Protein AF-0000000068982277 (afdb_homodimer)

Organism: NCBI:txid743974

Nearest PDB structures (foldseek):
  6g2h-assembly1_F  TM=3.036E-01  e=1.780E+00  Homo sapiens
  8rxc-assembly1_F  TM=3.122E-01  e=2.153E+00  Streptococcus pneumoniae
  7z43-assembly1_BBB  TM=2.841E-01  e=6.328E+00  Influenza B virus
  8fl0-assembly1_ND  TM=2.900E-01  e=8.690E+00  Homo sapiens
  6g2h-assembly1_F  TM=3.041E-01  e=1.512E+00  Homo sapiens

Foldseek 3Di:
DAEEEEEDEDDQPDQALVSRLVRLVVVVVPFDAFDDDDPRGYKYKYFYDQDPVRWTKIWIPDDDVDDDRAIFIFTPPFAQDPDDDGGRTDDLVLLLVQLVFLCVVPVPLLVVLLVLLVCLLRRHDDDVVVQQPRPRPGHRDRSSGSSVRLSVVLSNQCNRVVVHCRSVVSVVVCVVSVSD/DAEEEEEDEDDQPDQALVSRLVRLVVVVVPDDAFDDDDPRGYKYKYFYDQDPVRWTKIWIPDDDVDDDRAIFIFTPPFAQDPDDDGGRTDDLVLLLVQLVFLCVVPVPLLVVLLVLLVCLLRRHDDDVVVQQPRPRPGHRDRSSRSSVSLSVVQSNQCNRVVVHCRSVVSVVVCVVSVSD

pLDDT: mean 95.13, std 5.9, range [61.62, 98.81]

Sequence (360 aa):
MPLYNEEMRLPSNLNTRQAIRKFVVLKFLQENPGQGKGELASKYHYIVEYCISGCIIKIKRPAVLNKGMDFTVHLEGIEFRSKGPFKDRPKHEEIINDLLIKKQHRPIEYEALKSYILDIYNCQNIDLNLLRKLDIPFGILTCEEVCLALKWLFIEQDITYWNWSGRNMLYQRLENNNLIMPLYNEEMRLPSNLNTRQAIRKFVVLKFLQENPGQGKGELASKYHYIVEYCISGCIIKIKRPAVLNKGMDFTVHLEGIEFRSKGPFKDRPKHEEIINDLLIKKQHRPIEYEALKSYILDIYNCQNIDLNLLRKLDIPFGILTCEEVCLALKWLFIEQDITYWNWSGRNMLYQRLENNNLI

Radius of gyration: 23.74 Å; Cα contacts (8 Å, |Δi|>4): 633; chains: 2; bounding box: 41×73×49 Å

Solvent-accessible surface area (backbone atoms only — not comparable to full-atom values): 19504 Å² total; per-residue (Å²): 86,62,68,45,80,46,77,47,75,78,63,82,84,54,52,41,70,66,55,46,47,48,54,54,49,56,57,58,66,69,57,67,66,22,73,20,66,79,60,37,18,29,33,39,38,28,42,55,45,79,43,92,89,66,42,40,31,32,39,34,30,63,27,91,91,40,52,44,77,34,54,41,57,30,37,55,93,43,69,68,49,94,68,77,74,90,33,37,51,69,51,72,65,56,54,50,51,31,50,50,46,27,34,71,76,34,54,71,63,31,53,57,52,32,51,52,50,52,33,42,73,61,31,41,85,73,63,62,74,64,50,64,64,60,87,50,96,39,59,90,49,51,64,55,54,51,47,55,50,48,45,52,52,36,50,43,27,39,45,26,26,25,36,21,36,21,42,49,57,62,49,49,55,38,42,76,68,66,59,95,84,63,69,44,79,46,78,48,77,80,65,82,83,54,51,41,71,67,55,46,47,48,54,54,51,57,56,58,67,68,57,67,65,23,72,21,66,78,60,37,17,30,33,39,37,28,43,55,46,79,43,92,89,67,42,37,32,32,37,34,30,65,27,92,90,38,52,44,77,34,53,41,58,32,37,54,92,44,69,69,55,94,65,80,74,91,34,36,50,70,51,72,63,58,55,50,50,32,50,49,46,26,34,71,75,34,53,73,64,31,54,58,51,32,52,53,50,51,33,41,75,61,30,42,85,73,63,61,74,63,48,62,64,59,88,51,96,37,58,91,49,50,66,55,52,50,47,56,50,50,44,51,52,36,50,42,26,41,45,26,28,26,36,21,37,22,41,49,57,62,50,49,55,37,41,76,67,68,59,97

Secondary structure (DSSP, 8-state):
--EEEEE----TT--SHHHHHHHHHHHHTTSPP--SSGGGS-EEEEEEEE-TTS-EEEEEES-SS--SS--EEEETT----SSSS---PPPHHHHHHHHHHHHHH-HHHHHHHHHHHHHHHTT----HHHHTT-----SSS-HHHHHHHHHHHHHHHHHHTTTTTTTHHHHHHHHHTT--/--EEEEE----TT--SHHHHHHHHHHHHTTSPP--SSGGGS-EEEEEEEE-TTS-EEEEEES-SS--SS--EEEETT----SSSS---PPPHHHHHHHHHHHHHH-HHHHHHHHHHHHHHHTT----HHHHTT-----SSS-HHHHHHHHHHHHHHHHHHTTTTTTTHHHHHHHHHTT--

Structure (mmCIF, N/CA/C/O backbone):
data_AF-0000000068982277-model_v1
#
loop_
_entity.id
_entity.type
_entity.pdbx_description
1 polymer 'DNA adenine methylase'
#
loop_
_atom_site.group_PDB
_atom_site.id
_atom_site.type_symbol
_atom_site.label_atom_id
_atom_site.label_alt_id
_atom_site.label_comp_id
_atom_site.label_asym_id
_atom_site.label_entity_id
_atom_site.label_seq_id
_atom_site.pdbx_PDB_ins_code
_atom_site.Cartn_x
_atom_site.Cartn_y
_atom_site.Cartn_z
_atom_site.occupancy
_atom_site.B_iso_or_equiv
_atom_site.auth_seq_id
_atom_site.auth_comp_id
_atom_site.auth_asym_id
_atom_site.auth_atom_id
_atom_site.pdbx_PDB_model_num
ATOM 1 N N . MET A 1 1 ? -21.641 -5.02 4.355 1 66.62 1 MET A N 1
ATOM 2 C CA . MET A 1 1 ? -20.297 -4.719 3.844 1 66.62 1 MET A CA 1
ATOM 3 C C . MET A 1 1 ? -20.312 -4.664 2.318 1 66.62 1 MET A C 1
ATOM 5 O O . MET A 1 1 ? -20.672 -5.641 1.659 1 66.62 1 MET A O 1
ATOM 9 N N . PRO A 1 2 ? -20.078 -3.404 1.774 1 80.06 2 PRO A N 1
ATOM 10 C CA . PRO A 1 2 ? -20.094 -3.479 0.312 1 80.06 2 PRO A CA 1
ATOM 11 C C . PRO A 1 2 ? -19 -4.398 -0.24 1 80.06 2 PRO A C 1
ATOM 13 O O . PRO A 1 2 ? -17.844 -4.277 0.139 1 80.06 2 PRO A O 1
ATOM 16 N N . LEU A 1 3 ? -19.406 -5.488 -0.749 1 90.31 3 LEU A N 1
ATOM 17 C CA . LEU A 1 3 ? -18.531 -6.402 -1.474 1 90.31 3 LEU A CA 1
ATOM 18 C C . LEU A 1 3 ? -18.688 -6.23 -2.98 1 90.31 3 LEU A C 1
ATOM 20 O O . LEU A 1 3 ? -19.797 -6.328 -3.504 1 90.31 3 LEU A O 1
ATOM 24 N N . TYR A 1 4 ? -17.594 -5.945 -3.57 1 94.69 4 TYR A N 1
ATOM 25 C CA . TYR A 1 4 ? -17.578 -5.789 -5.02 1 94.69 4 TYR A CA 1
ATOM 26 C C . TYR A 1 4 ? -16.859 -6.957 -5.688 1 94.69 4 TYR A C 1
ATOM 28 O O . TYR A 1 4 ? -15.719 -7.262 -5.355 1 94.69 4 TYR A O 1
ATOM 36 N N . ASN A 1 5 ? -17.562 -7.633 -6.555 1 96.12 5 ASN A N 1
ATOM 37 C CA . ASN A 1 5 ? -16.984 -8.703 -7.363 1 96.12 5 ASN A CA 1
ATOM 38 C C . ASN A 1 5 ? -16.688 -8.227 -8.781 1 96.12 5 ASN A C 1
ATOM 40 O O . ASN A 1 5 ? -17.578 -7.781 -9.5 1 96.12 5 ASN A O 1
ATOM 44 N N . GLU A 1 6 ? -15.438 -8.289 -9.133 1 97.38 6 GLU A N 1
ATOM 45 C CA . GLU A 1 6 ? -15.016 -7.84 -10.453 1 97.38 6 GLU A CA 1
ATOM 46 C C . GLU A 1 6 ? -14.039 -8.836 -11.078 1 97.38 6 GLU A C 1
ATOM 48 O O . GLU A 1 6 ? -13.664 -9.828 -10.453 1 97.38 6 GLU A O 1
ATOM 53 N N . GLU A 1 7 ? -13.852 -8.617 -12.352 1 97.62 7 GLU A N 1
ATOM 54 C CA . GLU A 1 7 ? -12.797 -9.344 -13.039 1 97.62 7 GLU A CA 1
ATOM 55 C C . GLU A 1 7 ? -11.625 -8.43 -13.375 1 97.62 7 GLU A C 1
ATOM 57 O O . GLU A 1 7 ? -11.82 -7.258 -13.711 1 97.62 7 GLU A O 1
ATOM 62 N N . MET A 1 8 ? -10.453 -8.945 -13.211 1 97.75 8 MET A N 1
ATOM 63 C CA . MET A 1 8 ? -9.227 -8.25 -13.586 1 97.75 8 MET A CA 1
ATOM 64 C C . MET A 1 8 ? -8.312 -9.156 -14.406 1 97.75 8 MET A C 1
ATOM 66 O O . MET A 1 8 ? -7.727 -10.102 -13.875 1 97.75 8 MET A O 1
ATOM 70 N N . ARG A 1 9 ? -8.219 -8.867 -15.656 1 94.5 9 ARG A N 1
ATOM 71 C CA . ARG A 1 9 ? -7.363 -9.641 -16.547 1 94.5 9 ARG A CA 1
ATOM 72 C C . ARG A 1 9 ? -6.094 -8.875 -16.891 1 94.5 9 ARG A C 1
ATOM 74 O O . ARG A 1 9 ? -6.16 -7.785 -17.469 1 94.5 9 ARG A O 1
ATOM 81 N N . LEU A 1 10 ? -5 -9.438 -16.531 1 96.38 10 LEU A N 1
ATOM 82 C CA . LEU A 1 10 ? -3.734 -8.812 -16.891 1 96.38 10 LEU A CA 1
ATOM 83 C C . LEU A 1 10 ? -3.518 -8.859 -18.406 1 96.38 10 LEU A C 1
ATOM 85 O O . LEU A 1 10 ? -3.592 -9.93 -19.016 1 96.38 10 LEU A O 1
ATOM 89 N N . PRO A 1 11 ? -3.25 -7.723 -19.016 1 95.88 11 PRO A N 1
ATOM 90 C CA . PRO A 1 11 ? -2.934 -7.746 -20.438 1 95.88 11 PRO A CA 1
ATOM 91 C C . PRO A 1 11 ? -1.682 -8.562 -20.75 1 95.88 11 PRO A C 1
ATOM 93 O O . PRO A 1 11 ? -0.71 -8.523 -20 1 95.88 11 PRO A O 1
ATOM 96 N N . SER A 1 12 ? -1.658 -9.219 -21.875 1 91.88 12 SER A N 1
ATOM 97 C CA . SER A 1 12 ? -0.596 -10.156 -22.219 1 91.88 12 SER A CA 1
ATOM 98 C C . SER A 1 12 ? 0.68 -9.422 -22.625 1 91.88 12 SER A C 1
ATOM 100 O O . SER A 1 12 ? 1.764 -10.008 -22.625 1 91.88 12 SER A O 1
ATOM 102 N N . ASN A 1 13 ? 0.521 -8.141 -22.875 1 94.12 13 ASN A N 1
ATOM 103 C CA . ASN A 1 13 ? 1.68 -7.402 -23.359 1 94.12 13 ASN A CA 1
ATOM 104 C C . ASN A 1 13 ? 2.488 -6.809 -22.219 1 94.12 13 ASN A C 1
ATOM 106 O O . ASN A 1 13 ? 3.52 -6.172 -22.438 1 94.12 13 ASN A O 1
ATOM 110 N N . LEU A 1 14 ? 2.066 -6.977 -20.984 1 96.25 14 LEU A N 1
ATOM 111 C CA . LEU A 1 14 ? 2.832 -6.5 -19.844 1 96.25 14 LEU A CA 1
ATOM 112 C C . LEU A 1 14 ? 3.908 -7.508 -19.453 1 96.25 14 LEU A C 1
ATOM 114 O O . LEU A 1 14 ? 3.6 -8.633 -19.062 1 96.25 14 LEU A O 1
ATOM 118 N N . ASN A 1 15 ? 5.184 -7.043 -19.484 1 95.88 15 ASN A N 1
ATOM 119 C CA . ASN A 1 15 ? 6.258 -8.008 -19.297 1 95.88 15 ASN A CA 1
ATOM 120 C C . ASN A 1 15 ? 7.324 -7.488 -18.328 1 95.88 15 ASN A C 1
ATOM 122 O O . ASN A 1 15 ? 8.461 -7.957 -18.344 1 95.88 15 ASN A O 1
ATOM 126 N N . THR A 1 16 ? 7.008 -6.449 -17.625 1 97.81 16 THR A N 1
ATOM 127 C CA . THR A 1 16 ? 7.91 -5.957 -16.594 1 97.81 16 THR A CA 1
ATOM 128 C C . THR A 1 16 ? 7.188 -5.855 -15.25 1 97.81 16 THR A C 1
ATOM 130 O O . THR A 1 16 ? 5.969 -5.68 -15.211 1 97.81 16 THR A O 1
ATOM 133 N N . ARG A 1 17 ? 7.98 -5.945 -14.242 1 97.38 17 ARG A N 1
ATOM 134 C CA . ARG A 1 17 ? 7.449 -5.797 -12.891 1 97.38 17 ARG A CA 1
ATOM 135 C C . ARG A 1 17 ? 6.742 -4.457 -12.719 1 97.38 17 ARG A C 1
ATOM 137 O O . ARG A 1 17 ? 5.66 -4.391 -12.133 1 97.38 17 ARG A O 1
ATOM 144 N N . GLN A 1 18 ? 7.324 -3.436 -13.227 1 97.5 18 GLN A N 1
ATOM 145 C CA . GLN A 1 18 ? 6.805 -2.078 -13.094 1 97.5 18 GLN A CA 1
ATOM 146 C C . GLN A 1 18 ? 5.465 -1.928 -13.805 1 97.5 18 GLN A C 1
ATOM 148 O O . GLN A 1 18 ? 4.527 -1.34 -13.258 1 97.5 18 GLN A O 1
ATOM 153 N N . ALA A 1 19 ? 5.43 -2.439 -15.016 1 98.12 19 ALA A N 1
ATOM 154 C CA . ALA A 1 19 ? 4.203 -2.32 -15.805 1 98.12 19 ALA A CA 1
ATOM 155 C C . ALA A 1 19 ? 3.059 -3.088 -15.148 1 98.12 19 ALA A C 1
ATOM 157 O O . ALA A 1 19 ? 1.927 -2.6 -15.102 1 98.12 19 ALA A O 1
ATOM 158 N N . ILE A 1 20 ? 3.309 -4.258 -14.656 1 98.44 20 ILE A N 1
ATOM 159 C CA . ILE A 1 20 ? 2.295 -5.09 -14.016 1 98.44 20 ILE A CA 1
ATOM 160 C C . ILE A 1 20 ? 1.83 -4.434 -12.719 1 98.44 20 ILE A C 1
ATOM 162 O O . ILE A 1 20 ? 0.628 -4.324 -12.469 1 98.44 20 ILE A O 1
ATOM 166 N N . ARG A 1 21 ? 2.789 -3.969 -11.914 1 97.5 21 ARG A N 1
ATOM 167 C CA . ARG A 1 21 ? 2.465 -3.26 -10.68 1 97.5 21 ARG A CA 1
ATOM 168 C C . ARG A 1 21 ? 1.565 -2.061 -10.953 1 97.5 21 ARG A C 1
ATOM 170 O O . ARG A 1 21 ? 0.56 -1.86 -10.273 1 97.5 21 ARG A O 1
ATOM 177 N N . LYS A 1 22 ? 1.968 -1.316 -11.945 1 97.94 22 LYS A N 1
ATOM 178 C CA . LYS A 1 22 ? 1.184 -0.141 -12.312 1 97.94 22 LYS A CA 1
ATOM 179 C C . LYS A 1 22 ? -0.235 -0.531 -12.711 1 97.94 22 LYS A C 1
ATOM 181 O O . LYS A 1 22 ? -1.204 0.099 -12.281 1 97.94 22 LYS A O 1
ATOM 186 N N . PHE A 1 23 ? -0.352 -1.543 -13.555 1 98.69 23 PHE A N 1
ATOM 187 C CA . PHE A 1 23 ? -1.658 -1.986 -14.023 1 98.69 23 PHE A CA 1
ATOM 188 C C . PHE A 1 23 ? -2.559 -2.363 -12.852 1 98.69 23 PHE A C 1
ATOM 190 O O . PHE A 1 23 ? -3.699 -1.905 -12.773 1 98.69 23 PHE A O 1
ATOM 197 N N . VAL A 1 24 ? -2.084 -3.154 -11.922 1 98.31 24 VAL A N 1
ATOM 198 C CA . VAL A 1 24 ? -2.883 -3.664 -10.812 1 98.31 24 VAL A CA 1
ATOM 199 C C . VAL A 1 24 ? -3.238 -2.521 -9.859 1 98.31 24 VAL A C 1
ATOM 201 O O . VAL A 1 24 ? -4.391 -2.391 -9.445 1 98.31 24 VAL A O 1
ATOM 204 N N . VAL A 1 25 ? -2.316 -1.661 -9.562 1 97.5 25 VAL A N 1
ATOM 205 C CA . VAL A 1 25 ? -2.533 -0.561 -8.625 1 97.5 25 VAL A CA 1
ATOM 206 C C . VAL A 1 25 ? -3.535 0.429 -9.219 1 97.5 25 VAL A C 1
ATOM 208 O O . VAL A 1 25 ? -4.371 0.979 -8.5 1 97.5 25 VAL A O 1
ATOM 211 N N . LEU A 1 26 ? -3.43 0.663 -10.539 1 98.06 26 LEU A N 1
ATOM 212 C CA . LEU A 1 26 ? -4.387 1.556 -11.18 1 98.06 26 LEU A CA 1
ATOM 213 C C . LEU A 1 26 ? -5.805 1.006 -11.062 1 98.06 26 LEU A C 1
ATOM 215 O O . LEU A 1 26 ? -6.762 1.771 -10.938 1 98.06 26 LEU A O 1
ATOM 219 N N . LYS A 1 27 ? -5.93 -0.314 -11.148 1 98.06 27 LYS A N 1
ATOM 220 C CA . LYS A 1 27 ? -7.234 -0.926 -10.914 1 98.06 27 LYS A CA 1
ATOM 221 C C . LYS A 1 27 ? -7.715 -0.675 -9.492 1 98.06 27 LYS A C 1
ATOM 223 O O . LYS A 1 27 ? -8.875 -0.328 -9.273 1 98.06 27 LYS A O 1
ATOM 228 N N . PHE A 1 28 ? -6.855 -0.809 -8.477 1 96.88 28 PHE A N 1
ATOM 229 C CA . PHE A 1 28 ? -7.203 -0.604 -7.07 1 96.88 28 PHE A CA 1
ATOM 230 C C . PHE A 1 28 ? -7.594 0.847 -6.816 1 96.88 28 PHE A C 1
ATOM 232 O O . PHE A 1 28 ? -8.422 1.129 -5.949 1 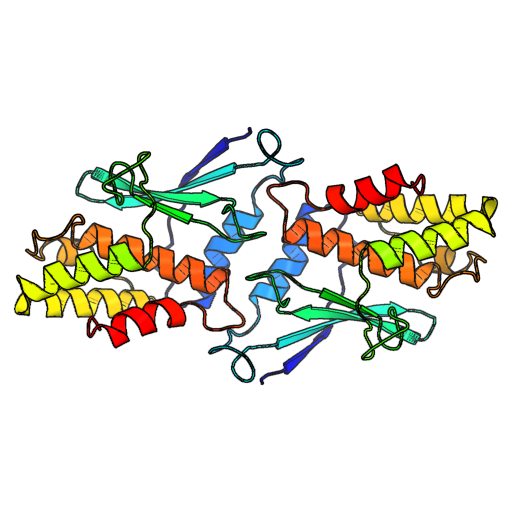96.88 28 PHE A O 1
ATOM 239 N N . LEU A 1 29 ? -6.977 1.746 -7.574 1 97.31 29 LEU A N 1
ATOM 240 C CA . LEU A 1 29 ? -7.25 3.168 -7.406 1 97.31 29 LEU A CA 1
ATOM 241 C C . LEU A 1 29 ? -8.68 3.5 -7.82 1 97.31 29 LEU A C 1
ATOM 243 O O . LEU A 1 29 ? -9.18 4.586 -7.52 1 97.31 29 LEU A O 1
ATOM 247 N N . GLN A 1 30 ? -9.352 2.604 -8.469 1 97.44 30 GLN A N 1
ATOM 248 C CA . GLN A 1 30 ? -10.734 2.809 -8.883 1 97.44 30 GLN A CA 1
ATOM 249 C C . GLN A 1 30 ? -11.711 2.367 -7.797 1 97.44 30 GLN A C 1
ATOM 251 O O . GLN A 1 30 ? -12.922 2.58 -7.914 1 97.44 30 GLN A O 1
ATOM 256 N N . GLU A 1 31 ? -11.25 1.812 -6.719 1 96.69 31 GLU A N 1
ATOM 257 C CA . GLU A 1 31 ? -12.094 1.288 -5.648 1 96.69 31 GLU A CA 1
ATOM 258 C C . GLU A 1 31 ? -12.727 2.418 -4.84 1 96.69 31 GLU A C 1
ATOM 260 O O . GLU A 1 31 ? -12.125 3.484 -4.68 1 96.69 31 GLU A O 1
ATOM 265 N N . ASN A 1 32 ? -13.867 2.129 -4.309 1 95.5 32 ASN A N 1
ATOM 266 C CA . ASN A 1 32 ? -14.492 3.035 -3.352 1 95.5 32 ASN A CA 1
ATOM 267 C C . ASN A 1 32 ? -13.938 2.834 -1.944 1 95.5 32 ASN A C 1
ATOM 269 O O . ASN A 1 32 ? -13.656 1.704 -1.538 1 95.5 32 ASN A O 1
ATOM 273 N N . PRO A 1 33 ? -13.758 3.924 -1.295 1 94.19 33 PRO A N 1
ATOM 274 C CA . PRO A 1 33 ? -13.242 3.803 0.07 1 94.19 33 PRO A CA 1
ATOM 275 C C . PRO A 1 33 ? -14.234 3.145 1.021 1 94.19 33 PRO A C 1
ATOM 277 O O . PRO A 1 33 ? -15.438 3.137 0.751 1 94.19 33 PRO A O 1
ATOM 280 N N . GLY A 1 34 ? -13.688 2.535 2.145 1 93.44 34 GLY A N 1
ATOM 281 C CA . GLY A 1 34 ? -14.547 2.104 3.236 1 93.44 34 GLY A CA 1
ATOM 282 C C . GLY A 1 34 ? -14.891 3.221 4.203 1 93.44 34 GLY A C 1
ATOM 283 O O . GLY A 1 34 ? -14.508 4.371 3.99 1 93.44 34 GLY A O 1
ATOM 284 N N . GLN A 1 35 ? -15.656 2.926 5.23 1 92.56 35 GLN A N 1
ATOM 285 C CA . GLN A 1 35 ? -16.062 3.898 6.242 1 92.56 35 GLN A CA 1
ATOM 286 C C . GLN A 1 35 ? -15.672 3.43 7.641 1 92.56 35 GLN A C 1
ATOM 288 O O . GLN A 1 35 ? -16.047 4.047 8.641 1 92.56 35 GLN A O 1
ATOM 293 N N . GLY A 1 36 ? -14.93 2.316 7.707 1 90.62 36 GLY A N 1
ATOM 294 C CA . GLY A 1 36 ? -14.539 1.745 8.992 1 90.62 36 GLY A CA 1
ATOM 295 C C . GLY A 1 36 ? -14.18 0.274 8.898 1 90.62 36 GLY A C 1
ATOM 296 O O . GLY A 1 36 ? -13.805 -0.217 7.832 1 90.62 36 GLY A O 1
ATOM 297 N N . LYS A 1 37 ? -14.266 -0.417 9.961 1 87.44 37 LYS A N 1
ATOM 298 C CA . LYS A 1 37 ? -13.891 -1.826 10.039 1 87.44 37 LYS A CA 1
ATOM 299 C C . LYS A 1 37 ? -15.109 -2.73 9.867 1 87.44 37 LYS A C 1
ATOM 301 O O . LYS A 1 37 ? -16.25 -2.258 9.906 1 87.44 37 LYS A O 1
ATOM 306 N N . GLY A 1 38 ? -14.805 -4.043 9.719 1 87.88 38 GLY A N 1
ATOM 307 C CA . GLY A 1 38 ? -15.875 -5.023 9.609 1 87.88 38 GLY A CA 1
ATOM 308 C C . GLY A 1 38 ? -16.828 -4.75 8.461 1 87.88 38 GLY A C 1
ATOM 309 O O . GLY A 1 38 ? -16.391 -4.602 7.312 1 87.88 38 GLY A O 1
ATOM 310 N N . GLU A 1 39 ? -18.109 -4.48 8.828 1 91.19 39 GLU A N 1
ATOM 311 C CA . GLU A 1 39 ? -19.141 -4.281 7.828 1 91.19 39 GLU A CA 1
ATOM 312 C C . GLU A 1 39 ? -19 -2.926 7.145 1 91.19 39 GLU A C 1
ATOM 314 O O . GLU A 1 39 ? -19.625 -2.68 6.105 1 91.19 39 GLU A O 1
ATOM 319 N N . LEU A 1 40 ? -18.172 -2.113 7.656 1 92.38 40 LEU A N 1
ATOM 320 C CA . LEU A 1 40 ? -18.016 -0.767 7.117 1 92.38 40 LEU A CA 1
ATOM 321 C C . LEU A 1 40 ? -16.828 -0.696 6.164 1 92.38 40 LEU A C 1
ATOM 323 O O . LEU A 1 40 ? -16.594 0.333 5.527 1 92.38 40 LEU A O 1
ATOM 327 N N . ALA A 1 41 ? -16.109 -1.778 6.055 1 92.62 41 ALA A N 1
ATOM 328 C CA . ALA A 1 41 ? -14.992 -1.832 5.117 1 92.62 41 ALA A CA 1
ATOM 329 C C . ALA A 1 41 ? -15.477 -2.102 3.697 1 92.62 41 ALA A C 1
ATOM 331 O O . ALA A 1 41 ? -16.484 -2.785 3.498 1 92.62 41 ALA A O 1
ATOM 332 N N . SER A 1 42 ? -14.836 -1.508 2.75 1 94.25 42 SER A N 1
ATOM 333 C CA . SER A 1 42 ? -15.055 -1.878 1.356 1 94.25 42 SER A CA 1
ATOM 334 C C . SER A 1 42 ? -14.211 -3.084 0.962 1 94.25 42 SER A C 1
ATOM 336 O O . SER A 1 42 ? -12.992 -3.074 1.13 1 94.25 42 SER A O 1
ATOM 338 N N . LYS A 1 43 ? -14.852 -4.051 0.47 1 95.06 43 LYS A N 1
ATOM 339 C CA . LYS A 1 43 ? -14.164 -5.285 0.1 1 95.06 43 LYS A CA 1
ATOM 340 C C . LYS A 1 43 ? -14.242 -5.527 -1.405 1 95.06 43 LYS A C 1
ATOM 342 O O . LYS A 1 43 ? -15.273 -5.27 -2.029 1 95.06 43 LYS A O 1
ATOM 347 N N . TYR A 1 44 ? -13.203 -6.016 -1.953 1 96.88 44 TYR A N 1
ATOM 348 C CA . TYR A 1 44 ? -13.133 -6.305 -3.381 1 96.88 44 TYR A CA 1
ATOM 349 C C . TYR A 1 44 ? -12.578 -7.703 -3.629 1 96.88 44 TYR A C 1
ATOM 351 O O . TYR A 1 44 ? -11.539 -8.07 -3.076 1 96.88 44 TYR A O 1
ATOM 359 N N . HIS A 1 45 ? -13.273 -8.422 -4.371 1 98 45 HIS A N 1
ATOM 360 C CA . HIS A 1 45 ? -12.812 -9.688 -4.922 1 98 45 HIS A CA 1
ATOM 361 C C . HIS A 1 45 ? -12.625 -9.602 -6.434 1 98 45 HIS A C 1
ATOM 363 O O . HIS A 1 45 ? -13.562 -9.273 -7.164 1 98 45 HIS A O 1
ATOM 369 N N . TYR A 1 46 ? -11.477 -9.875 -6.863 1 98.62 46 TYR A N 1
ATOM 370 C CA . TYR A 1 46 ? -11.18 -9.867 -8.289 1 98.62 46 TYR A CA 1
ATOM 371 C C . TYR A 1 46 ? -10.906 -11.281 -8.797 1 98.62 46 TYR A C 1
ATOM 373 O O . TYR A 1 46 ? -9.977 -11.945 -8.336 1 98.62 46 TYR A O 1
ATOM 381 N N . ILE A 1 47 ? -11.734 -11.727 -9.703 1 98.81 47 ILE A N 1
ATOM 382 C CA . ILE A 1 47 ? -11.328 -12.922 -10.445 1 98.81 47 ILE A CA 1
ATOM 383 C C . ILE A 1 47 ? -10.164 -12.586 -11.367 1 98.81 47 ILE A C 1
ATOM 385 O O . ILE A 1 47 ? -10.273 -11.703 -12.219 1 98.81 47 ILE A O 1
ATOM 389 N N . VAL A 1 48 ? -9.078 -13.359 -11.227 1 98.69 48 VAL A N 1
ATOM 390 C CA . VAL A 1 48 ? -7.898 -12.953 -11.984 1 98.69 48 VAL A CA 1
ATOM 391 C C . VAL A 1 48 ? -7.473 -14.086 -12.914 1 98.69 48 VAL A C 1
ATOM 393 O O . VAL A 1 48 ? -6.742 -13.859 -13.883 1 98.69 48 VAL A O 1
ATOM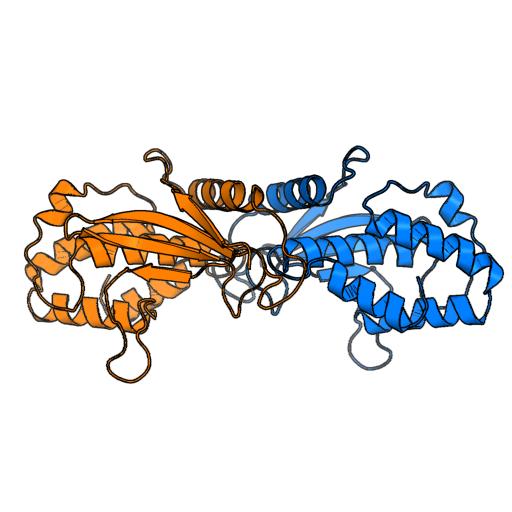 396 N N . GLU A 1 49 ? -7.922 -15.312 -12.656 1 98.25 49 GLU A N 1
ATOM 397 C CA . GLU A 1 49 ? -7.59 -16.438 -13.516 1 98.25 49 GLU A CA 1
ATOM 398 C C . GLU A 1 49 ? -8.727 -17.469 -13.547 1 98.25 49 GLU A C 1
ATOM 400 O O . GLU A 1 49 ? -9.359 -17.719 -12.523 1 98.25 49 GLU A O 1
ATOM 405 N N . TYR A 1 50 ? -8.914 -18.062 -14.719 1 97.75 50 TYR A N 1
ATOM 406 C CA . TYR A 1 50 ? -9.703 -19.281 -14.898 1 97.75 50 TYR A CA 1
ATOM 407 C C . TYR A 1 50 ? -8.828 -20.453 -15.305 1 97.75 50 TYR A C 1
ATOM 409 O O . TYR A 1 50 ? -8.18 -20.422 -16.359 1 97.75 50 TYR A O 1
ATOM 417 N N . CYS A 1 51 ? -8.852 -21.438 -14.484 1 97.56 51 CYS A N 1
ATOM 418 C CA . CYS A 1 51 ? -8.055 -22.609 -14.805 1 97.56 51 CYS A CA 1
ATOM 419 C C . CYS A 1 51 ? -8.875 -23.625 -15.602 1 97.56 51 CYS A C 1
ATOM 421 O O . CYS A 1 51 ? -10.102 -23.656 -15.492 1 97.56 51 CYS A O 1
ATOM 423 N N . ILE A 1 52 ? -8.148 -24.422 -16.281 1 96.62 52 ILE A N 1
ATOM 424 C CA . ILE A 1 52 ? -8.82 -25.422 -17.125 1 96.62 52 ILE A CA 1
ATOM 425 C C . ILE A 1 52 ? -9.508 -26.453 -16.234 1 96.62 52 ILE A C 1
ATOM 427 O O . ILE A 1 52 ? -10.492 -27.078 -16.641 1 96.62 52 ILE A O 1
ATOM 431 N N . SER A 1 53 ? -9.016 -26.688 -15.047 1 95.56 53 SER A N 1
ATOM 432 C CA . SER A 1 53 ? -9.594 -27.625 -14.094 1 95.56 53 SER A CA 1
ATOM 433 C C . SER A 1 53 ? -10.953 -27.141 -13.602 1 95.56 53 SER A C 1
ATOM 435 O O . SER A 1 53 ? -11.703 -27.906 -12.992 1 95.56 53 SER A O 1
ATOM 437 N N . GLY A 1 54 ? -11.273 -25.859 -13.867 1 97.25 54 GLY A N 1
ATOM 438 C CA . GLY A 1 54 ? -12.461 -25.234 -13.312 1 97.25 54 GLY A CA 1
ATOM 439 C C . GLY A 1 54 ? -12.18 -24.375 -12.094 1 97.25 54 GLY A C 1
ATOM 440 O O . GLY A 1 54 ? -13.039 -23.609 -11.656 1 97.25 54 GLY A O 1
ATOM 441 N N . CYS A 1 55 ? -10.977 -24.516 -11.586 1 97.75 55 CYS A N 1
ATOM 442 C CA . CYS A 1 55 ? -10.586 -23.688 -10.438 1 97.75 55 CYS A CA 1
ATOM 443 C C . CYS A 1 55 ? -10.492 -22.219 -10.828 1 97.75 55 CYS A C 1
ATOM 445 O O . CYS A 1 55 ? -9.906 -21.875 -11.852 1 97.75 55 CYS A O 1
ATOM 447 N N . ILE A 1 56 ? -11.094 -21.391 -10.008 1 98.5 56 ILE A N 1
ATOM 448 C CA . ILE A 1 56 ? -11.039 -19.953 -10.195 1 98.5 56 ILE A CA 1
ATOM 449 C C . ILE A 1 56 ? -10.078 -19.344 -9.18 1 98.5 56 ILE A C 1
ATOM 451 O O . ILE A 1 56 ? -10.156 -19.641 -7.988 1 98.5 56 ILE A O 1
ATOM 455 N N . ILE A 1 57 ? -9.141 -18.562 -9.672 1 98.75 57 ILE A N 1
ATOM 456 C CA . ILE A 1 57 ? -8.242 -17.859 -8.773 1 98.75 57 ILE A CA 1
ATOM 457 C C . ILE A 1 57 ? -8.734 -16.422 -8.586 1 98.75 57 ILE A C 1
ATOM 459 O O . ILE A 1 57 ? -9 -15.719 -9.562 1 98.75 57 ILE A O 1
ATOM 463 N N . LYS A 1 58 ? -8.82 -15.992 -7.316 1 98.69 58 LYS A N 1
ATOM 464 C CA . LYS A 1 58 ? -9.25 -14.648 -6.953 1 98.69 58 LYS A CA 1
ATOM 465 C C . LYS A 1 58 ? -8.211 -13.961 -6.059 1 98.69 58 LYS A C 1
ATOM 467 O O . LYS A 1 58 ? -7.496 -14.633 -5.312 1 98.69 58 LYS A O 1
ATOM 472 N N . ILE A 1 59 ? -8.125 -12.648 -6.227 1 98.31 59 ILE A N 1
ATOM 473 C CA . ILE A 1 59 ? -7.445 -11.875 -5.191 1 98.31 59 ILE A CA 1
ATOM 474 C C . ILE A 1 59 ? -8.469 -11.086 -4.383 1 98.31 59 ILE A C 1
ATOM 476 O O . ILE A 1 59 ? -9.461 -10.602 -4.934 1 98.31 59 ILE A O 1
ATOM 480 N N . LYS A 1 60 ? -8.227 -11.023 -3.117 1 96.75 60 LYS A N 1
ATOM 481 C CA . LYS A 1 60 ? -9.172 -10.359 -2.219 1 96.75 60 LYS A CA 1
ATOM 482 C C . LYS A 1 60 ? -8.5 -9.219 -1.462 1 96.75 60 LYS A C 1
ATOM 484 O O . LYS A 1 60 ? -7.375 -9.359 -0.982 1 96.75 60 LYS A O 1
ATOM 489 N N . ARG A 1 61 ? -9.211 -8.109 -1.42 1 94.19 61 ARG A N 1
ATOM 490 C CA . ARG A 1 61 ? -8.766 -6.906 -0.721 1 94.19 61 ARG A CA 1
ATOM 491 C C . ARG A 1 61 ? -9.844 -6.406 0.238 1 94.19 61 ARG A C 1
ATOM 493 O O . ARG A 1 61 ? -11.031 -6.531 -0.04 1 94.19 61 ARG A O 1
ATOM 500 N N . PRO A 1 62 ? -9.43 -5.723 1.312 1 91.62 62 PRO A N 1
ATOM 501 C CA . PRO A 1 62 ? -8.07 -5.633 1.844 1 91.62 62 PRO A CA 1
ATOM 502 C C . PRO A 1 62 ? -7.602 -6.93 2.496 1 91.62 62 PRO A C 1
ATOM 504 O O . PRO A 1 62 ? -8.422 -7.781 2.842 1 91.62 62 PRO A O 1
ATOM 507 N N . ALA A 1 63 ? -6.246 -7.031 2.527 1 89.44 63 ALA A N 1
ATOM 508 C CA . ALA A 1 63 ? -5.672 -8.102 3.338 1 89.44 63 ALA A CA 1
ATOM 509 C C . ALA A 1 63 ? -5.785 -7.781 4.828 1 89.44 63 ALA A C 1
ATOM 511 O O . ALA A 1 63 ? -5.855 -6.613 5.215 1 89.44 63 ALA A O 1
ATOM 512 N N . VAL A 1 64 ? -5.77 -8.742 5.66 1 76.5 64 VAL A N 1
ATOM 513 C CA . VAL A 1 64 ? -6.094 -8.602 7.074 1 76.5 64 VAL A CA 1
ATOM 514 C C . VAL A 1 64 ? -5.02 -7.766 7.77 1 76.5 64 VAL A C 1
ATOM 516 O O . VAL A 1 64 ? -5.336 -6.895 8.578 1 76.5 64 VAL A O 1
ATOM 519 N N . LEU A 1 65 ? -3.834 -8.133 7.508 1 65.06 65 LEU A N 1
ATOM 520 C CA . LEU A 1 65 ? -2.752 -7.527 8.281 1 65.06 65 LEU A CA 1
ATOM 521 C C . LEU A 1 65 ? -2.221 -6.277 7.586 1 65.06 65 LEU A C 1
ATOM 523 O O . LEU A 1 65 ? -1.414 -5.543 8.156 1 65.06 65 LEU A O 1
ATOM 527 N N . ASN A 1 66 ? -2.633 -6.312 6.332 1 61.62 66 ASN A N 1
ATOM 528 C CA . ASN A 1 66 ? -1.9 -5.293 5.586 1 61.62 66 ASN A CA 1
ATOM 529 C C . ASN A 1 66 ? -2.834 -4.211 5.051 1 61.62 66 ASN A C 1
ATOM 531 O O . ASN A 1 66 ? -3.945 -4.508 4.609 1 61.62 66 ASN A O 1
ATOM 535 N N . LYS A 1 67 ? -2.297 -3.027 5.059 1 64.81 67 LYS A N 1
ATOM 536 C CA . LYS A 1 67 ? -3.021 -1.766 4.922 1 64.81 67 LYS A CA 1
ATOM 537 C C . LYS A 1 67 ? -2.633 -1.046 3.635 1 64.81 67 LYS A C 1
ATOM 539 O O . LYS A 1 67 ? -1.449 -0.941 3.309 1 64.81 67 LYS A O 1
ATOM 544 N N . GLY A 1 68 ? -3.469 -0.928 2.746 1 78.44 68 GLY A N 1
ATOM 545 C CA . GLY A 1 68 ? -3.305 -0.072 1.581 1 78.44 68 GLY A CA 1
ATOM 546 C C . GLY A 1 68 ? -3.623 -0.775 0.275 1 78.44 68 GLY A C 1
ATOM 547 O O . GLY A 1 68 ? -4.789 -0.893 -0.105 1 78.44 68 GLY A O 1
ATOM 548 N N . MET A 1 69 ? -2.447 -1.411 -0.232 1 89.56 69 MET A N 1
ATOM 549 C CA . MET A 1 69 ? -2.615 -1.965 -1.572 1 89.56 69 MET A CA 1
ATOM 550 C C . MET A 1 69 ? -2.393 -3.475 -1.569 1 89.56 69 MET A C 1
ATOM 552 O O . MET A 1 69 ? -2.273 -4.09 -2.629 1 89.56 69 MET A O 1
ATOM 556 N N . ASP A 1 70 ? -2.391 -4.016 -0.385 1 91.06 70 ASP A N 1
ATOM 557 C CA . ASP A 1 70 ? -2.154 -5.445 -0.22 1 91.06 70 ASP A CA 1
ATOM 558 C C . ASP A 1 70 ? -3.396 -6.254 -0.586 1 91.06 70 ASP A C 1
ATOM 560 O O . ASP A 1 70 ? -4.512 -5.727 -0.572 1 91.06 70 ASP A O 1
ATOM 564 N N . PHE A 1 71 ? -3.096 -7.52 -0.913 1 95.31 71 PHE A N 1
ATOM 565 C CA . PHE A 1 71 ? -4.188 -8.445 -1.193 1 95.31 71 PHE A CA 1
ATOM 566 C C . PHE A 1 71 ? -3.768 -9.883 -0.893 1 95.31 71 PHE A C 1
ATOM 568 O O . PHE A 1 71 ? -2.588 -10.156 -0.66 1 95.31 71 PHE A O 1
ATOM 575 N N . THR A 1 72 ? -4.75 -10.766 -0.809 1 96.38 72 THR A N 1
ATOM 576 C CA . THR A 1 72 ? -4.508 -12.195 -0.649 1 96.38 72 THR A CA 1
ATOM 577 C C . THR A 1 72 ? -4.922 -12.961 -1.905 1 96.38 72 THR A C 1
ATOM 579 O O . THR A 1 72 ? -5.828 -12.539 -2.623 1 96.38 72 THR A O 1
ATOM 582 N N . VAL A 1 73 ? -4.273 -14.047 -2.15 1 98.06 73 VAL A N 1
ATOM 583 C CA . VAL A 1 73 ? -4.559 -14.906 -3.295 1 98.06 73 VAL A CA 1
ATOM 584 C C . VAL A 1 73 ? -5.375 -16.109 -2.844 1 98.06 73 VAL A C 1
ATOM 586 O O . VAL A 1 73 ? -5.035 -16.766 -1.853 1 98.06 73 VAL A O 1
ATOM 589 N N . HIS A 1 74 ? -6.43 -16.406 -3.57 1 98.56 74 HIS A N 1
ATOM 590 C CA . HIS A 1 74 ? -7.348 -17.484 -3.217 1 98.56 74 HIS A CA 1
ATOM 591 C C . HIS A 1 74 ? -7.613 -18.406 -4.414 1 98.56 74 HIS A C 1
ATOM 593 O O . HIS A 1 74 ? -7.875 -17.922 -5.516 1 98.56 74 HIS A O 1
ATOM 599 N N . LEU A 1 75 ? -7.512 -19.672 -4.219 1 98.69 75 LEU A N 1
ATOM 600 C CA . LEU A 1 75 ? -7.922 -20.672 -5.199 1 98.69 75 LEU A CA 1
ATOM 601 C C . LEU A 1 75 ? -9.234 -21.328 -4.789 1 98.69 75 LEU A C 1
ATOM 603 O O . LEU A 1 75 ? -9.258 -22.188 -3.918 1 98.69 75 LEU A O 1
ATOM 607 N N . GLU A 1 76 ? -10.242 -20.938 -5.488 1 97.38 76 GLU A N 1
ATOM 608 C CA . GLU A 1 76 ? -11.586 -21.328 -5.066 1 97.38 76 GLU A CA 1
ATOM 609 C C . GLU A 1 76 ? -11.742 -22.844 -5.094 1 97.38 76 GLU A C 1
ATOM 611 O O . GLU A 1 76 ? -11.414 -23.5 -6.098 1 97.38 76 GLU A O 1
ATOM 616 N N . GLY A 1 77 ? -12.227 -23.359 -3.998 1 94.12 77 GLY A N 1
ATOM 617 C CA . GLY A 1 77 ? -12.555 -24.781 -3.924 1 94.12 77 GLY A CA 1
ATOM 618 C C . GLY A 1 77 ? -11.375 -25.641 -3.498 1 94.12 77 GLY A C 1
ATOM 619 O O . GLY A 1 77 ? -11.523 -26.844 -3.307 1 94.12 77 GLY A O 1
ATOM 620 N N . ILE A 1 78 ? -10.227 -25.062 -3.369 1 96.69 78 ILE A N 1
ATOM 621 C CA . ILE A 1 78 ? -9.039 -25.812 -2.949 1 96.69 78 ILE A CA 1
ATOM 622 C C . ILE A 1 78 ? -8.766 -25.562 -1.47 1 96.69 78 ILE A C 1
ATOM 624 O O . ILE A 1 78 ? -8.656 -24.406 -1.044 1 96.69 78 ILE A O 1
ATOM 628 N N . GLU A 1 79 ? -8.594 -26.609 -0.753 1 95.31 79 GLU A N 1
ATOM 629 C CA . GLU A 1 79 ? -8.328 -26.5 0.678 1 95.31 79 GLU A CA 1
ATOM 630 C C . GLU A 1 79 ? -6.844 -26.672 0.978 1 95.31 79 GLU A C 1
ATOM 632 O O . GLU A 1 79 ? -6.258 -27.703 0.668 1 95.31 79 GLU A O 1
ATOM 637 N N . PHE A 1 80 ? -6.242 -25.734 1.679 1 95.31 80 PHE A N 1
ATOM 638 C CA . PHE A 1 80 ? -4.809 -25.766 1.942 1 95.31 80 PHE A CA 1
ATOM 639 C C . PHE A 1 80 ? -4.531 -26.188 3.381 1 95.31 80 PHE A C 1
ATOM 641 O O . PHE A 1 80 ? -3.381 -26.422 3.758 1 95.31 80 PHE A O 1
ATOM 648 N N . ARG A 1 81 ? -5.5 -26.234 4.129 1 87.62 81 ARG A N 1
ATOM 649 C CA . ARG A 1 81 ? -5.316 -26.656 5.512 1 87.62 81 ARG A CA 1
ATOM 650 C C . ARG A 1 81 ? -6.137 -27.922 5.805 1 87.62 81 ARG A C 1
ATOM 652 O O . ARG A 1 81 ? -7.273 -28.047 5.348 1 87.62 81 ARG A O 1
ATOM 659 N N . SER A 1 82 ? -5.512 -28.812 6.492 1 81.06 82 SER A N 1
ATOM 660 C CA . SER A 1 82 ? -6.191 -30.062 6.793 1 81.06 82 SER A CA 1
ATOM 661 C C . SER A 1 82 ? -7.074 -29.938 8.031 1 81.06 82 SER A C 1
ATOM 663 O O . SER A 1 82 ? -8.023 -30.703 8.203 1 81.06 82 SER A O 1
ATOM 665 N N . LYS A 1 83 ? -6.695 -29.078 8.961 1 86.69 83 LYS A N 1
ATOM 666 C CA . LYS A 1 83 ? -7.453 -28.891 10.195 1 86.69 83 LYS A CA 1
ATOM 667 C C . LYS A 1 83 ? -7.992 -27.469 10.305 1 86.69 83 LYS A C 1
ATOM 669 O O . LYS A 1 83 ? -7.375 -26.531 9.805 1 86.69 83 LYS A O 1
ATOM 674 N N . GLY A 1 84 ? -9.109 -27.453 10.758 1 85.25 84 GLY A N 1
ATOM 675 C CA . GLY A 1 84 ? -9.703 -26.141 11 1 85.25 84 GLY A CA 1
ATOM 676 C C . GLY A 1 84 ? -10.656 -25.703 9.898 1 85.25 84 GLY A C 1
ATOM 677 O O . GLY A 1 84 ? -11.117 -26.531 9.109 1 85.25 84 GLY A O 1
ATOM 678 N N . PRO A 1 85 ? -11.008 -24.422 9.984 1 89.62 85 PRO A N 1
ATOM 679 C CA . PRO A 1 85 ? -11.938 -23.906 8.969 1 89.62 85 PRO A CA 1
ATOM 680 C C . PRO A 1 85 ? -11.359 -23.969 7.559 1 89.62 85 PRO A C 1
ATOM 682 O O . PRO A 1 85 ? -10.141 -23.906 7.383 1 89.62 85 PRO A O 1
ATOM 685 N N . PHE A 1 86 ? -12.227 -24.141 6.59 1 92 86 PHE A N 1
ATOM 686 C CA . PHE A 1 86 ? -11.852 -24.172 5.18 1 92 86 PHE A CA 1
ATOM 687 C C . PHE A 1 86 ? -11.086 -22.906 4.801 1 92 86 PHE A C 1
ATOM 689 O O . PHE A 1 86 ? -11.539 -21.797 5.062 1 92 86 PHE A O 1
ATOM 696 N N . LYS A 1 87 ? -9.875 -23.125 4.234 1 94.38 87 LYS A N 1
ATOM 697 C CA . LYS A 1 87 ? -9.039 -22.016 3.783 1 94.38 87 LYS A CA 1
ATOM 698 C C . LYS A 1 87 ? -8.539 -22.25 2.359 1 94.38 87 LYS A C 1
ATOM 700 O O . LYS A 1 87 ? -7.777 -23.188 2.105 1 94.38 87 LYS A O 1
ATOM 705 N N . ASP A 1 88 ? -8.93 -21.359 1.517 1 97.06 88 ASP A N 1
ATOM 706 C CA . ASP A 1 88 ? -8.555 -21.5 0.114 1 97.06 88 ASP A CA 1
ATOM 707 C C . ASP A 1 88 ? -7.395 -20.578 -0.235 1 97.06 88 ASP A C 1
ATOM 709 O O . ASP A 1 88 ? -7.109 -20.344 -1.412 1 97.06 88 ASP A O 1
ATOM 713 N N . ARG A 1 89 ? -6.773 -19.938 0.751 1 96.75 89 ARG A N 1
ATOM 714 C CA . ARG A 1 89 ? -5.609 -19.062 0.625 1 96.75 89 ARG A CA 1
ATOM 715 C C . ARG A 1 89 ? -4.328 -19.812 0.967 1 96.75 89 ARG A C 1
ATOM 717 O O . ARG A 1 89 ? -4.113 -20.203 2.121 1 96.75 89 ARG A O 1
ATOM 724 N N . PRO A 1 90 ? -3.469 -19.953 0.03 1 96.31 90 PRO A N 1
ATOM 725 C CA . PRO A 1 90 ? -2.221 -20.656 0.352 1 96.31 90 PRO A CA 1
ATOM 726 C C . PRO A 1 90 ? -1.223 -19.766 1.092 1 96.31 90 PRO A C 1
ATOM 728 O O . PRO A 1 90 ? -1.109 -18.578 0.79 1 96.31 90 PRO A O 1
ATOM 731 N N . LYS A 1 91 ? -0.614 -20.422 2.045 1 93.75 91 LYS A N 1
ATOM 732 C CA . LYS A 1 91 ? 0.646 -19.859 2.525 1 93.75 91 LYS A CA 1
ATOM 733 C C . LYS A 1 91 ? 1.798 -20.219 1.59 1 93.75 91 LYS A C 1
ATOM 735 O O . LYS A 1 91 ? 1.683 -21.125 0.775 1 93.75 91 LYS A O 1
ATOM 740 N N . HIS A 1 92 ? 2.879 -19.5 1.676 1 95 92 HIS A N 1
ATOM 741 C CA . HIS A 1 92 ? 4.051 -19.812 0.872 1 95 92 HIS A CA 1
ATOM 742 C C . HIS A 1 92 ? 4.48 -21.266 1.085 1 95 92 HIS A C 1
ATOM 744 O O . HIS A 1 92 ? 4.871 -21.953 0.135 1 95 92 HIS A O 1
ATOM 750 N N . GLU A 1 93 ? 4.34 -21.719 2.283 1 95.31 93 GLU A N 1
ATOM 751 C CA . GLU A 1 93 ? 4.758 -23.062 2.629 1 95.31 93 GLU A CA 1
ATOM 752 C C . GLU A 1 93 ? 3.938 -24.109 1.87 1 95.31 93 GLU A C 1
ATOM 754 O O . GLU A 1 93 ? 4.461 -25.156 1.473 1 95.31 93 GLU A O 1
ATOM 759 N N . GLU A 1 94 ? 2.691 -23.938 1.74 1 95.94 94 GLU A N 1
ATOM 760 C CA . GLU A 1 94 ? 1.846 -24.875 1.014 1 95.94 94 GLU A CA 1
ATOM 761 C C . GLU A 1 94 ? 2.244 -24.953 -0.458 1 95.94 94 GLU A C 1
ATOM 763 O O . GLU A 1 94 ? 2.191 -26.016 -1.065 1 95.94 94 GLU A O 1
ATOM 768 N N . ILE A 1 95 ? 2.635 -23.828 -1.031 1 97.69 95 ILE A N 1
ATOM 769 C CA . ILE A 1 95 ? 3.098 -23.781 -2.414 1 97.69 95 ILE A CA 1
ATOM 770 C C . ILE A 1 95 ? 4.422 -24.531 -2.539 1 97.69 95 ILE A C 1
ATOM 772 O O . ILE A 1 95 ? 4.598 -25.344 -3.441 1 97.69 95 ILE A O 1
ATOM 776 N N . ILE A 1 96 ? 5.297 -24.25 -1.593 1 98.12 96 ILE A N 1
ATOM 777 C CA . ILE A 1 96 ? 6.609 -24.891 -1.591 1 98.12 96 ILE A CA 1
ATOM 778 C C . ILE A 1 96 ? 6.445 -26.406 -1.465 1 98.12 96 ILE A C 1
ATOM 780 O O . ILE A 1 96 ? 7.047 -27.172 -2.229 1 98.12 96 ILE A O 1
ATOM 784 N N . ASN A 1 97 ? 5.621 -26.797 -0.571 1 97.69 97 ASN A N 1
ATOM 785 C CA . ASN A 1 97 ? 5.398 -28.234 -0.358 1 97.69 97 ASN A CA 1
ATOM 786 C C . ASN A 1 97 ? 4.805 -28.891 -1.597 1 97.69 97 ASN A C 1
ATOM 788 O O . ASN A 1 97 ? 5.18 -30.016 -1.944 1 97.69 97 ASN A O 1
ATOM 792 N N . ASP A 1 98 ? 3.896 -28.266 -2.213 1 98.25 98 ASP A N 1
ATOM 793 C CA . ASP A 1 98 ? 3.295 -28.812 -3.43 1 98.25 98 ASP A CA 1
ATOM 794 C C . ASP A 1 98 ? 4.348 -29.031 -4.512 1 98.25 98 ASP A C 1
ATOM 796 O O . ASP A 1 98 ? 4.371 -30.078 -5.156 1 98.25 98 ASP A O 1
ATOM 800 N N . LEU A 1 99 ? 5.207 -28.094 -4.645 1 98.69 99 LEU A N 1
ATOM 801 C CA . LEU A 1 99 ? 6.258 -28.172 -5.652 1 98.69 99 LEU A CA 1
ATOM 802 C C . LEU A 1 99 ? 7.273 -29.25 -5.297 1 98.69 99 LEU A C 1
ATOM 804 O O . LEU A 1 99 ? 7.781 -29.953 -6.18 1 98.69 99 LEU A O 1
ATOM 808 N N . LEU A 1 100 ? 7.559 -29.391 -4.043 1 98.81 100 LEU A N 1
ATOM 809 C CA . LEU A 1 100 ? 8.477 -30.422 -3.602 1 98.81 100 LEU A CA 1
ATOM 810 C C . LEU A 1 100 ? 7.926 -31.812 -3.938 1 98.81 100 LEU A C 1
ATOM 812 O O . LEU A 1 100 ? 8.656 -32.688 -4.422 1 98.81 100 LEU A O 1
ATOM 816 N N . ILE A 1 101 ? 6.676 -32 -3.705 1 98.62 101 ILE A N 1
ATOM 817 C CA . ILE A 1 101 ? 6.016 -33.281 -4.004 1 98.62 101 ILE A CA 1
ATOM 818 C C . ILE A 1 101 ? 6.086 -33.562 -5.504 1 98.62 101 ILE A C 1
ATOM 820 O O . ILE A 1 101 ? 6.426 -34.656 -5.918 1 98.62 101 ILE A O 1
ATOM 824 N N . LYS A 1 102 ? 5.801 -32.594 -6.297 1 98.62 102 LYS A N 1
ATOM 825 C CA . LYS A 1 102 ? 5.867 -32.719 -7.75 1 98.62 102 LYS A CA 1
ATOM 826 C C . LYS A 1 102 ? 7.277 -33.094 -8.203 1 98.62 102 LYS A C 1
ATOM 828 O O . LYS A 1 102 ? 7.457 -34.031 -9.008 1 98.62 102 LYS A O 1
ATOM 833 N N . LYS A 1 103 ? 8.188 -32.375 -7.676 1 98.62 103 LYS A N 1
ATOM 834 C CA . LYS A 1 103 ? 9.586 -32.594 -8.039 1 98.62 103 LYS A CA 1
ATOM 835 C C . LYS A 1 103 ? 10.031 -34 -7.637 1 98.62 103 LYS A C 1
ATOM 837 O O . LYS A 1 103 ? 10.719 -34.688 -8.398 1 98.62 103 LYS A O 1
ATOM 842 N N . GLN A 1 104 ? 9.672 -34.438 -6.496 1 98.44 104 GLN A N 1
ATOM 843 C CA . GLN A 1 104 ? 10.055 -35.75 -5.98 1 98.44 104 GLN A CA 1
ATOM 844 C C . GLN A 1 104 ? 9.5 -36.875 -6.855 1 98.44 104 GLN A C 1
ATOM 846 O O . GLN A 1 104 ? 10.188 -37.844 -7.129 1 98.44 104 GLN A O 1
ATOM 851 N N . HIS A 1 105 ? 8.375 -36.75 -7.355 1 98.38 105 HIS A N 1
ATOM 852 C CA . HIS A 1 105 ? 7.684 -37.844 -8.031 1 98.38 105 HIS A CA 1
ATOM 853 C C . HIS A 1 105 ? 7.945 -37.812 -9.531 1 98.38 105 HIS A C 1
ATOM 855 O O . HIS A 1 105 ? 7.957 -38.875 -10.188 1 98.38 105 HIS A O 1
ATOM 861 N N . ARG A 1 106 ? 8.07 -36.562 -10.055 1 98.06 106 ARG A N 1
ATOM 862 C CA . ARG A 1 106 ? 8.305 -36.438 -11.484 1 98.06 106 ARG A CA 1
ATOM 863 C C . ARG A 1 106 ? 9.461 -35.469 -11.75 1 98.06 106 ARG A C 1
ATOM 865 O O . ARG A 1 106 ? 9.266 -34.406 -12.359 1 98.06 106 ARG A O 1
ATOM 872 N N . PRO A 1 107 ? 10.688 -35.812 -11.375 1 97.38 107 PRO A N 1
ATOM 873 C CA . PRO A 1 107 ? 11.828 -34.906 -11.453 1 97.38 107 PRO A CA 1
ATOM 874 C C . PRO A 1 107 ? 12.117 -34.438 -12.875 1 97.38 107 PRO A C 1
ATOM 876 O O . PRO A 1 107 ? 12.562 -33.312 -13.078 1 97.38 107 PRO A O 1
ATOM 879 N N . ILE A 1 108 ? 11.883 -35.281 -13.859 1 97.06 108 ILE A N 1
ATOM 880 C CA . ILE A 1 108 ? 12.188 -34.906 -15.242 1 97.06 108 ILE A CA 1
ATOM 881 C C . ILE A 1 108 ? 11.18 -33.875 -15.742 1 97.06 108 ILE A C 1
ATOM 883 O O . ILE A 1 108 ? 11.562 -32.812 -16.234 1 97.06 108 ILE A O 1
ATOM 887 N N . GLU A 1 109 ? 9.891 -34.156 -15.539 1 97.44 109 GLU A N 1
ATOM 888 C CA . GLU A 1 109 ? 8.844 -33.219 -15.945 1 97.44 109 GLU A CA 1
ATOM 889 C C . GLU A 1 109 ? 8.922 -31.922 -15.148 1 97.44 109 GLU A C 1
ATOM 891 O O . GLU A 1 109 ? 8.586 -30.859 -15.664 1 97.44 109 GLU A O 1
ATOM 896 N N . TYR A 1 110 ? 9.398 -32.094 -13.953 1 98.38 110 TYR A N 1
ATOM 897 C CA . TYR A 1 110 ? 9.5 -30.922 -13.086 1 98.38 110 TYR A CA 1
ATOM 898 C C . TYR A 1 110 ? 10.445 -29.875 -13.68 1 98.38 110 TYR A C 1
ATOM 900 O O . TYR A 1 110 ? 10.266 -28.672 -13.484 1 98.38 110 TYR A O 1
ATOM 908 N N . GLU A 1 111 ? 11.438 -30.344 -14.445 1 98.12 111 GLU A N 1
ATOM 909 C CA . GLU A 1 111 ? 12.367 -29.406 -15.062 1 98.12 111 GLU A CA 1
ATOM 910 C C . GLU A 1 111 ? 11.641 -28.438 -15.992 1 98.12 111 GLU A C 1
ATOM 912 O O . GLU A 1 111 ? 11.984 -27.266 -16.062 1 98.12 111 GLU A O 1
ATOM 917 N N . ALA A 1 112 ? 10.672 -28.984 -16.641 1 97.81 112 ALA A N 1
ATOM 918 C CA . ALA A 1 112 ? 9.852 -28.109 -17.484 1 97.81 112 ALA A CA 1
ATOM 919 C C . ALA A 1 112 ? 9.031 -27.141 -16.641 1 97.81 112 ALA A C 1
ATOM 921 O O . ALA A 1 112 ? 8.922 -25.953 -16.969 1 97.81 112 ALA A O 1
ATOM 922 N N . LEU A 1 113 ? 8.445 -27.641 -15.562 1 98.56 113 LEU A N 1
ATOM 923 C CA . LEU A 1 113 ? 7.672 -26.797 -14.664 1 98.56 113 LEU A CA 1
ATOM 924 C C . LEU A 1 113 ? 8.547 -25.688 -14.086 1 98.56 113 LEU A C 1
ATOM 926 O O . LEU A 1 113 ? 8.117 -24.531 -14.008 1 98.56 113 LEU A O 1
ATOM 930 N N . LYS A 1 114 ? 9.727 -26.094 -13.75 1 98.44 114 LYS A N 1
ATOM 931 C CA . LYS A 1 114 ? 10.711 -25.125 -13.242 1 98.44 114 LYS A CA 1
ATOM 932 C C . LYS A 1 114 ? 10.914 -23.984 -14.227 1 98.44 114 LYS A C 1
ATOM 934 O O . LYS A 1 114 ? 10.984 -22.812 -13.82 1 98.44 114 LYS A O 1
ATOM 939 N N . SER A 1 115 ? 11.016 -24.234 -15.445 1 98.25 115 SER A N 1
ATOM 940 C CA . SER A 1 115 ? 11.219 -23.219 -16.469 1 98.25 115 SER A CA 1
ATOM 941 C C . SER A 1 115 ? 10.039 -22.25 -16.531 1 98.25 115 SER A C 1
ATOM 943 O O . SER A 1 115 ? 10.227 -21.047 -16.703 1 98.25 115 SER A O 1
ATOM 945 N N . TYR A 1 116 ? 8.82 -22.75 -16.359 1 98.56 116 TYR A N 1
ATOM 946 C CA . TYR A 1 116 ? 7.637 -21.906 -16.344 1 98.56 116 TYR A CA 1
ATOM 947 C C . TYR A 1 116 ? 7.648 -20.984 -15.125 1 98.56 116 TYR A C 1
ATOM 949 O O . TYR A 1 116 ? 7.293 -19.797 -15.234 1 98.56 116 TYR A O 1
ATOM 957 N N . ILE A 1 117 ? 8.062 -21.5 -13.984 1 98.69 117 ILE A N 1
ATOM 958 C CA . ILE A 1 117 ? 8.125 -20.703 -12.766 1 98.69 117 ILE A CA 1
ATOM 959 C C . ILE A 1 117 ? 9.141 -19.578 -12.945 1 98.69 117 ILE A C 1
ATOM 961 O O . ILE A 1 117 ? 8.883 -18.438 -12.547 1 98.69 117 ILE A O 1
ATOM 965 N N . LEU A 1 118 ? 10.25 -19.891 -13.602 1 98.62 118 LEU A N 1
ATOM 966 C CA . LEU A 1 118 ? 11.273 -18.875 -13.852 1 98.62 118 LEU A CA 1
ATOM 967 C C . LEU A 1 118 ? 10.766 -17.812 -14.82 1 98.62 118 LEU A C 1
ATOM 969 O O . LEU A 1 118 ? 11.031 -16.625 -14.641 1 98.62 118 LEU A O 1
ATOM 973 N N . ASP A 1 119 ? 10.039 -18.234 -15.82 1 98.31 119 ASP A N 1
ATOM 974 C CA . ASP A 1 119 ? 9.43 -17.297 -16.75 1 98.31 119 ASP A CA 1
ATOM 975 C C . ASP A 1 119 ? 8.461 -16.359 -16.031 1 98.31 119 ASP A C 1
ATOM 977 O O . ASP A 1 119 ? 8.445 -15.156 -16.281 1 98.31 119 ASP A O 1
ATOM 981 N N . ILE A 1 120 ? 7.672 -16.875 -15.133 1 98.31 120 ILE A N 1
ATOM 982 C CA . ILE A 1 120 ? 6.707 -16.094 -14.359 1 98.31 120 ILE A CA 1
ATOM 983 C C . ILE A 1 120 ? 7.438 -15.086 -13.477 1 98.31 120 ILE A C 1
ATOM 985 O O . ILE A 1 120 ? 7.047 -13.922 -13.406 1 98.31 120 ILE A O 1
ATOM 989 N N . TYR A 1 121 ? 8.516 -15.602 -12.852 1 98.62 121 TYR A N 1
ATOM 990 C CA . TYR A 1 121 ? 9.32 -14.703 -12.023 1 98.62 121 TYR A CA 1
ATOM 991 C C . TYR A 1 121 ? 9.852 -13.539 -12.852 1 98.62 121 TYR A C 1
ATOM 993 O O . TYR A 1 121 ? 9.898 -12.398 -12.367 1 98.62 121 TYR A O 1
ATOM 1001 N N . ASN A 1 122 ? 10.172 -13.758 -14.039 1 98.19 122 ASN A N 1
ATOM 1002 C CA . ASN A 1 122 ? 10.766 -12.75 -14.914 1 98.19 122 ASN A CA 1
ATOM 1003 C C . ASN A 1 122 ? 9.695 -11.992 -15.688 1 98.19 122 ASN A C 1
ATOM 1005 O O . ASN A 1 122 ? 10.008 -11.266 -16.641 1 98.19 122 ASN A O 1
ATOM 1009 N N . CYS A 1 123 ? 8.469 -12.242 -15.414 1 98.06 123 CYS A N 1
ATOM 1010 C CA . CYS A 1 123 ? 7.328 -11.547 -16 1 98.06 123 CYS A CA 1
ATOM 1011 C C . CYS A 1 123 ? 7.184 -11.883 -17.484 1 98.06 123 CYS A C 1
ATOM 1013 O O . CYS A 1 123 ? 6.797 -11.023 -18.281 1 98.06 123 CYS A O 1
ATOM 1015 N N . GLN A 1 124 ? 7.578 -13.047 -17.797 1 97 124 GLN A N 1
ATOM 1016 C CA . GLN A 1 124 ? 7.379 -13.508 -19.156 1 97 124 GLN A CA 1
ATOM 1017 C C . GLN A 1 124 ? 6.035 -14.211 -19.312 1 97 124 GLN A C 1
ATOM 1019 O O . GLN A 1 124 ? 5.566 -14.875 -18.391 1 97 124 GLN A O 1
ATOM 1024 N N . ASN A 1 125 ? 5.5 -14.016 -20.469 1 93.81 125 ASN A N 1
ATOM 1025 C CA . ASN A 1 125 ? 4.266 -14.734 -20.766 1 93.81 125 ASN A CA 1
ATOM 1026 C C . ASN A 1 125 ? 4.512 -16.234 -20.938 1 93.81 125 ASN A C 1
ATOM 1028 O O . ASN A 1 125 ? 5.516 -16.641 -21.516 1 93.81 125 ASN A O 1
ATOM 1032 N N . ILE A 1 126 ? 3.598 -16.938 -20.438 1 94.88 126 ILE A N 1
ATOM 1033 C CA . ILE A 1 126 ? 3.727 -18.391 -20.594 1 94.88 126 ILE A CA 1
ATOM 1034 C C . ILE A 1 126 ? 2.584 -18.9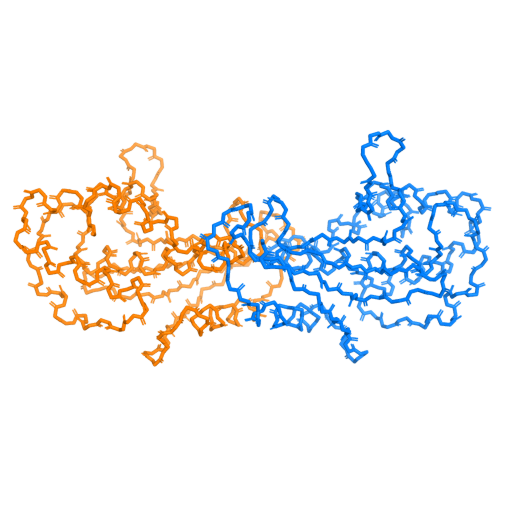22 -21.453 1 94.88 126 ILE A C 1
ATOM 1036 O O . ILE A 1 126 ? 1.479 -18.359 -21.438 1 94.88 126 ILE A O 1
ATOM 1040 N N . ASP A 1 127 ? 2.881 -19.922 -22.234 1 95.94 127 ASP A N 1
ATOM 1041 C CA . ASP A 1 127 ? 1.856 -20.609 -23 1 95.94 127 ASP A CA 1
ATOM 1042 C C . ASP A 1 127 ? 1.103 -21.609 -22.141 1 95.94 127 ASP A C 1
ATOM 1044 O O . ASP A 1 127 ? 1.594 -22.719 -21.875 1 95.94 127 ASP A O 1
ATOM 1048 N N . LEU A 1 128 ? -0.094 -21.281 -21.828 1 96.06 128 LEU A N 1
ATOM 1049 C CA . LEU A 1 128 ? -0.879 -22.109 -20.922 1 96.06 128 LEU A CA 1
ATOM 1050 C C . LEU A 1 128 ? -1.22 -23.453 -21.562 1 96.06 128 LEU A C 1
ATOM 1052 O O . LEU A 1 128 ? -1.347 -24.453 -20.859 1 96.06 128 LEU A O 1
ATOM 1056 N N . ASN A 1 129 ? -1.379 -23.438 -22.844 1 96.81 129 ASN A N 1
ATOM 1057 C CA . ASN A 1 129 ? -1.674 -24.688 -23.516 1 96.81 129 ASN A CA 1
ATOM 1058 C C . ASN A 1 129 ? -0.535 -25.688 -23.359 1 96.81 129 ASN A C 1
ATOM 1060 O O . ASN A 1 129 ? -0.775 -26.891 -23.172 1 96.81 129 ASN A O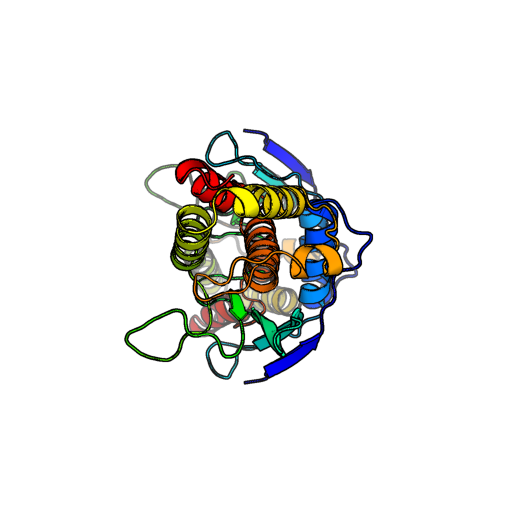 1
ATOM 1064 N N . LEU A 1 130 ? 0.659 -25.234 -23.453 1 97.12 130 LEU A N 1
ATOM 1065 C CA . LEU A 1 130 ? 1.82 -26.109 -23.266 1 97.12 130 LEU A CA 1
ATOM 1066 C C . LEU A 1 130 ? 1.984 -26.5 -21.812 1 97.12 130 LEU A C 1
ATOM 1068 O O . LEU A 1 130 ? 2.279 -27.656 -21.5 1 97.12 130 LEU A O 1
ATOM 1072 N N . LEU A 1 131 ? 1.764 -25.562 -20.938 1 97.62 131 LEU A N 1
ATOM 1073 C CA . LEU A 1 131 ? 1.855 -25.828 -19.516 1 97.62 131 LEU A CA 1
ATOM 1074 C C . LEU A 1 131 ? 0.878 -26.922 -19.094 1 97.62 131 LEU A C 1
ATOM 1076 O O . LEU A 1 131 ? 1.219 -27.797 -18.297 1 97.62 131 LEU A O 1
ATOM 1080 N N . ARG A 1 132 ? -0.261 -26.906 -19.688 1 97 132 ARG A N 1
ATOM 1081 C CA . ARG A 1 132 ? -1.337 -27.828 -19.344 1 97 132 ARG A CA 1
ATOM 1082 C C . ARG A 1 132 ? -1.016 -29.234 -19.797 1 97 132 ARG A C 1
ATOM 1084 O O . ARG A 1 132 ? -1.647 -30.203 -19.359 1 97 132 ARG A O 1
ATOM 1091 N N . LYS A 1 133 ? -0.07 -29.422 -20.578 1 95.88 133 LYS A N 1
ATOM 1092 C CA . LYS A 1 133 ? 0.312 -30.734 -21.094 1 95.88 133 LYS A CA 1
ATOM 1093 C C . LYS A 1 133 ? 1.271 -31.438 -20.141 1 95.88 133 LYS A C 1
ATOM 1095 O O . LYS A 1 133 ? 1.509 -32.625 -20.266 1 95.88 133 LYS A O 1
ATOM 1100 N N . LEU A 1 134 ? 1.824 -30.641 -19.234 1 96.12 134 LEU A N 1
ATOM 1101 C CA . LEU A 1 134 ? 2.721 -31.281 -18.266 1 96.12 134 LEU A CA 1
ATOM 1102 C C . LEU A 1 134 ? 1.974 -32.312 -17.438 1 96.12 134 LEU A C 1
ATOM 1104 O O . LEU A 1 134 ? 0.943 -32 -16.828 1 96.12 134 LEU A O 1
ATOM 1108 N N . ASP A 1 135 ? 2.445 -33.5 -17.391 1 92.25 135 ASP A N 1
ATOM 1109 C CA . ASP A 1 135 ? 1.808 -34.594 -16.672 1 92.25 135 ASP A CA 1
ATOM 1110 C C . ASP A 1 135 ? 2.461 -34.781 -15.312 1 92.25 135 ASP A C 1
ATOM 1112 O O . ASP A 1 135 ? 3.262 -35.719 -15.133 1 92.25 135 ASP A O 1
ATOM 1116 N N . ILE A 1 136 ? 2.158 -33.969 -14.328 1 97.38 136 ILE A N 1
ATOM 1117 C CA . ILE A 1 136 ? 2.605 -34.125 -12.945 1 97.38 136 ILE A CA 1
ATOM 1118 C C . ILE A 1 136 ? 1.398 -34.125 -12.008 1 97.38 136 ILE A C 1
ATOM 1120 O O . ILE A 1 136 ? 1.091 -33.125 -11.367 1 97.38 136 ILE A O 1
ATOM 1124 N N . PRO A 1 137 ? 0.761 -35.25 -11.906 1 96.06 137 PRO A N 1
ATOM 1125 C CA . PRO A 1 137 ? -0.478 -35.312 -11.125 1 96.06 137 PRO A CA 1
ATOM 1126 C C . PRO A 1 137 ? -0.227 -35.531 -9.641 1 96.06 137 PRO A C 1
ATOM 1128 O O . PRO A 1 137 ? -0.825 -36.438 -9.031 1 96.06 137 PRO A O 1
ATOM 1131 N N . PHE A 1 138 ? 0.703 -34.906 -9.039 1 97.38 138 PHE A N 1
ATOM 1132 C CA . PHE A 1 138 ? 1.048 -35 -7.629 1 97.38 138 PHE A CA 1
ATOM 1133 C C . PHE A 1 138 ? 0.926 -33.656 -6.945 1 97.38 138 PHE A C 1
ATOM 1135 O O . PHE A 1 138 ? 1.124 -32.594 -7.578 1 97.38 138 PHE A O 1
ATOM 1142 N N . GLY A 1 139 ? 0.617 -33.656 -5.668 1 96.06 139 GLY A N 1
ATOM 1143 C CA . GLY A 1 139 ? 0.32 -32.438 -4.941 1 96.06 139 GLY A CA 1
ATOM 1144 C C . GLY A 1 139 ? -1.152 -32.094 -4.961 1 96.06 139 GLY A C 1
ATOM 1145 O O . GLY A 1 139 ? -1.975 -32.812 -5.496 1 96.06 139 GLY A O 1
ATOM 1146 N N . ILE A 1 140 ? -1.512 -30.984 -4.441 1 95.81 140 ILE A N 1
ATOM 1147 C CA . ILE A 1 140 ? -2.928 -30.641 -4.352 1 95.81 140 ILE A CA 1
ATOM 1148 C C . ILE A 1 140 ? -3.311 -29.734 -5.52 1 95.81 140 ILE A C 1
ATOM 1150 O O . ILE A 1 140 ? -4.496 -29.562 -5.816 1 95.81 140 ILE A O 1
ATOM 1154 N N . LEU A 1 141 ? -2.305 -29.203 -6.207 1 98.06 141 LEU A N 1
ATOM 1155 C CA . LEU A 1 141 ? -2.549 -28.281 -7.316 1 98.06 141 LEU A CA 1
ATOM 1156 C C . LEU A 1 141 ? -2.08 -28.891 -8.633 1 98.06 141 LEU A C 1
ATOM 1158 O O . LEU A 1 141 ? -1.105 -29.641 -8.664 1 98.06 141 LEU A O 1
ATOM 1162 N N . THR A 1 142 ? -2.791 -28.547 -9.672 1 97.94 142 THR A N 1
ATOM 1163 C CA . THR A 1 142 ? -2.254 -28.844 -10.992 1 97.94 142 THR A CA 1
ATOM 1164 C C . THR A 1 142 ? -1.066 -27.938 -11.312 1 97.94 142 THR A C 1
ATOM 1166 O O . THR A 1 142 ? -0.836 -26.938 -10.625 1 97.94 142 THR A O 1
ATOM 1169 N N . CYS A 1 143 ? -0.314 -28.234 -12.367 1 98.5 143 CYS A N 1
ATOM 1170 C CA . CYS A 1 143 ? 0.805 -27.406 -12.789 1 98.5 143 CYS A CA 1
ATOM 1171 C C . CYS A 1 143 ? 0.33 -26 -13.148 1 98.5 143 CYS A C 1
ATOM 1173 O O . CYS A 1 143 ? 0.989 -25.016 -12.82 1 98.5 143 CYS A O 1
ATOM 1175 N N . GLU A 1 144 ? -0.835 -25.906 -13.82 1 98.44 144 GLU A N 1
ATOM 1176 C CA . GLU A 1 144 ? -1.407 -24.609 -14.164 1 98.44 144 GLU A CA 1
ATOM 1177 C C . GLU A 1 144 ? -1.741 -23.797 -12.914 1 98.44 144 GLU A C 1
ATOM 1179 O O . GLU A 1 144 ? -1.382 -22.625 -12.812 1 98.44 144 GLU A O 1
ATOM 1184 N N . GLU A 1 145 ? -2.393 -24.438 -12 1 98.5 145 GLU A N 1
ATOM 1185 C CA . GLU A 1 145 ? -2.848 -23.766 -10.789 1 98.5 145 GLU A CA 1
ATOM 1186 C C . GLU A 1 145 ? -1.67 -23.234 -9.969 1 98.5 145 GLU A C 1
ATOM 1188 O O . GLU A 1 145 ? -1.688 -22.094 -9.516 1 98.5 145 GLU A O 1
ATOM 1193 N N . VAL A 1 146 ? -0.651 -24.047 -9.781 1 98.56 146 VAL A N 1
ATOM 1194 C CA . VAL A 1 146 ? 0.473 -23.625 -8.945 1 98.56 146 VAL A CA 1
ATOM 1195 C C . VAL A 1 146 ? 1.237 -22.5 -9.633 1 98.56 146 VAL A C 1
ATOM 1197 O O . VAL A 1 146 ? 1.676 -21.547 -8.977 1 98.56 146 VAL A O 1
ATOM 1200 N N . CYS A 1 147 ? 1.377 -22.531 -10.945 1 98.56 147 CYS A N 1
ATOM 1201 C CA . CYS A 1 147 ? 2.062 -21.484 -11.695 1 98.56 147 CYS A CA 1
ATOM 1202 C C . CYS A 1 147 ? 1.299 -20.172 -11.609 1 98.56 147 CYS A C 1
ATOM 1204 O O . CYS A 1 147 ? 1.889 -19.125 -11.344 1 98.56 147 CYS A O 1
ATOM 1206 N N . LEU A 1 148 ? 0.006 -20.25 -11.797 1 98.38 148 LEU A N 1
ATOM 1207 C CA . LEU A 1 148 ? -0.797 -19.031 -11.789 1 98.38 148 LEU A CA 1
ATOM 1208 C C . LEU A 1 148 ? -0.919 -18.469 -10.375 1 98.38 148 LEU A C 1
ATOM 1210 O O . LEU A 1 148 ? -0.978 -17.25 -10.188 1 98.38 148 LEU A O 1
ATOM 1214 N N . ALA A 1 149 ? -0.942 -19.328 -9.367 1 98.62 149 ALA A N 1
ATOM 1215 C CA . ALA A 1 149 ? -0.885 -18.859 -7.984 1 98.62 149 ALA A CA 1
ATOM 1216 C C . ALA A 1 149 ? 0.42 -18.125 -7.707 1 98.62 149 ALA A C 1
ATOM 1218 O O . ALA A 1 149 ? 0.413 -17.031 -7.129 1 98.62 149 ALA A O 1
ATOM 1219 N N . LEU A 1 150 ? 1.54 -18.688 -8.117 1 98.75 150 LEU A N 1
ATOM 1220 C CA . LEU A 1 150 ? 2.85 -18.078 -7.945 1 98.75 150 LEU A CA 1
ATOM 1221 C C . LEU A 1 150 ? 2.9 -16.703 -8.617 1 98.75 150 LEU A C 1
ATOM 1223 O O . LEU A 1 150 ? 3.447 -15.75 -8.062 1 98.75 150 LEU A O 1
ATOM 1227 N N . LYS A 1 151 ? 2.346 -16.656 -9.812 1 98.5 151 LYS A N 1
ATOM 1228 C CA . LYS A 1 151 ? 2.293 -15.391 -10.547 1 98.5 151 LYS A CA 1
ATOM 1229 C C . LYS A 1 151 ? 1.693 -14.281 -9.68 1 98.5 151 LYS A C 1
ATOM 1231 O O . LYS A 1 151 ? 2.287 -13.211 -9.539 1 98.5 151 LYS A O 1
ATOM 1236 N N . TRP A 1 152 ? 0.65 -14.508 -9.047 1 98.5 152 TRP A N 1
ATOM 1237 C CA . TRP A 1 152 ? -0.063 -13.484 -8.297 1 98.5 152 TRP A CA 1
ATOM 1238 C C . TRP A 1 152 ? 0.566 -13.273 -6.926 1 98.5 152 TRP A C 1
ATOM 1240 O O . TRP A 1 152 ? 0.486 -12.18 -6.363 1 98.5 152 TRP A O 1
ATOM 1250 N N . LEU A 1 153 ? 1.2 -14.312 -6.395 1 98.12 153 LEU A N 1
ATOM 1251 C CA . LEU A 1 153 ? 1.957 -14.117 -5.164 1 98.12 153 LEU A CA 1
ATOM 1252 C C . LEU A 1 153 ? 3.158 -13.211 -5.402 1 98.12 153 LEU A C 1
ATOM 1254 O O . LEU A 1 153 ? 3.473 -12.352 -4.57 1 98.12 153 LEU A O 1
ATOM 1258 N N . PHE A 1 154 ? 3.818 -13.383 -6.523 1 98.12 154 PHE A N 1
ATOM 1259 C CA . PHE A 1 154 ? 4.914 -12.5 -6.895 1 98.12 154 PHE A CA 1
ATOM 1260 C C . PHE A 1 154 ? 4.414 -11.07 -7.059 1 98.12 154 PHE A C 1
ATOM 1262 O O . PHE A 1 154 ? 5.059 -10.125 -6.594 1 98.12 154 PHE A O 1
ATOM 1269 N N . ILE A 1 155 ? 3.291 -10.906 -7.73 1 97.62 155 ILE A N 1
ATOM 1270 C CA . ILE A 1 155 ? 2.723 -9.586 -7.953 1 97.62 155 ILE A CA 1
ATOM 1271 C C . ILE A 1 155 ? 2.369 -8.938 -6.613 1 97.62 155 ILE A C 1
ATOM 1273 O O . ILE A 1 155 ? 2.646 -7.762 -6.391 1 97.62 155 ILE A O 1
ATOM 1277 N N . GLU A 1 156 ? 1.77 -9.727 -5.711 1 96.25 156 GLU A N 1
ATOM 1278 C CA . GLU A 1 156 ? 1.448 -9.242 -4.371 1 96.25 156 GLU A CA 1
ATOM 1279 C C . GLU A 1 156 ? 2.689 -8.711 -3.664 1 96.25 156 GLU A C 1
ATOM 1281 O O . GLU A 1 156 ? 2.662 -7.621 -3.09 1 96.25 156 GLU A O 1
ATOM 1286 N N . GLN A 1 157 ? 3.795 -9.414 -3.734 1 95.12 157 GLN A N 1
ATOM 1287 C CA . GLN A 1 157 ? 5.039 -9.031 -3.076 1 95.12 157 GLN A CA 1
ATOM 1288 C C . GLN A 1 157 ? 5.637 -7.785 -3.727 1 95.12 157 GLN A C 1
ATOM 1290 O O . GLN A 1 157 ? 6.215 -6.938 -3.043 1 95.12 157 GLN A O 1
ATOM 1295 N N . ASP A 1 158 ? 5.512 -7.711 -5.074 1 95.44 158 ASP A N 1
ATOM 1296 C CA . ASP A 1 158 ? 6.012 -6.539 -5.793 1 95.44 158 ASP A CA 1
ATOM 1297 C C . ASP A 1 158 ? 5.262 -5.277 -5.371 1 95.44 158 ASP A C 1
ATOM 1299 O O . ASP A 1 158 ? 5.816 -4.176 -5.41 1 95.44 158 ASP A O 1
ATOM 1303 N N . ILE A 1 159 ? 4.016 -5.418 -5.043 1 95.19 159 ILE A N 1
ATOM 1304 C CA . ILE A 1 159 ? 3.232 -4.254 -4.645 1 95.19 159 ILE A CA 1
ATOM 1305 C C . ILE A 1 159 ? 3.494 -3.932 -3.176 1 95.19 159 ILE A C 1
ATOM 1307 O O . ILE A 1 159 ? 3.754 -2.779 -2.824 1 95.19 159 ILE A O 1
ATOM 1311 N N . THR A 1 160 ? 3.566 -4.922 -2.342 1 92.62 160 THR A N 1
ATOM 1312 C CA . THR A 1 160 ? 3.648 -4.75 -0.896 1 92.62 160 THR A CA 1
ATOM 1313 C C . THR A 1 160 ? 5.07 -4.395 -0.474 1 92.62 160 THR A C 1
ATOM 1315 O O . THR A 1 160 ? 5.27 -3.619 0.464 1 92.62 160 THR A O 1
ATOM 1318 N N . TYR A 1 161 ? 6.051 -4.91 -1.203 1 92.5 161 TYR A N 1
ATOM 1319 C CA . TYR A 1 161 ? 7.438 -4.762 -0.776 1 92.5 161 TYR A CA 1
ATOM 1320 C C . TYR A 1 161 ? 8.281 -4.137 -1.879 1 92.5 161 TYR A C 1
ATOM 1322 O O . TYR A 1 161 ? 9.469 -4.445 -2.012 1 92.5 161 TYR A O 1
ATOM 1330 N N . TRP A 1 162 ? 7.691 -3.281 -2.584 1 93.44 162 TRP A N 1
ATOM 1331 C CA . TRP A 1 162 ? 8.336 -2.682 -3.746 1 93.44 162 TRP A CA 1
ATOM 1332 C C . TRP A 1 162 ? 9.688 -2.08 -3.369 1 93.44 162 TRP A C 1
ATOM 1334 O O . TRP A 1 162 ? 10.688 -2.316 -4.043 1 93.44 162 TRP A O 1
ATOM 1344 N N . ASN A 1 163 ? 9.758 -1.344 -2.207 1 93.62 163 ASN A N 1
ATOM 1345 C CA . ASN A 1 163 ? 10.969 -0.635 -1.809 1 93.62 163 ASN A CA 1
ATOM 1346 C C . ASN A 1 163 ? 11.953 -1.56 -1.099 1 93.62 163 ASN A C 1
ATOM 1348 O O . ASN A 1 163 ? 13.047 -1.137 -0.719 1 93.62 163 ASN A O 1
ATOM 1352 N N . TRP A 1 164 ? 11.57 -2.816 -0.916 1 92.75 164 TRP A N 1
ATOM 1353 C CA . TRP A 1 164 ? 12.406 -3.826 -0.275 1 92.75 164 TRP A CA 1
ATOM 1354 C C . TRP A 1 164 ? 12.727 -4.961 -1.243 1 92.75 164 TRP A C 1
ATOM 1356 O O . TRP A 1 164 ? 13.219 -4.715 -2.35 1 92.75 164 TRP A O 1
ATOM 1366 N N . SER A 1 165 ? 12.359 -6.145 -0.83 1 92.38 165 SER A N 1
ATOM 1367 C CA . SER A 1 165 ? 12.828 -7.285 -1.615 1 92.38 165 SER A CA 1
ATOM 1368 C C . SER A 1 165 ? 11.852 -7.617 -2.738 1 92.38 165 SER A C 1
ATOM 1370 O O . SER A 1 165 ? 12.211 -8.32 -3.688 1 92.38 165 SER A O 1
ATOM 1372 N N . GLY A 1 166 ? 10.609 -7.082 -2.664 1 93.06 166 GLY A N 1
ATOM 1373 C CA . GLY A 1 166 ? 9.609 -7.449 -3.656 1 93.06 166 GLY A CA 1
ATOM 1374 C C . GLY A 1 166 ? 9.445 -8.953 -3.805 1 93.06 166 GLY A C 1
ATOM 1375 O O . GLY A 1 166 ? 9.312 -9.664 -2.809 1 93.06 166 GLY A O 1
ATOM 1376 N N . ARG A 1 167 ? 9.43 -9.367 -5.016 1 96.81 167 ARG A N 1
ATOM 1377 C CA . ARG A 1 167 ? 9.172 -10.766 -5.336 1 96.81 167 ARG A CA 1
ATOM 1378 C C . ARG A 1 167 ? 10.375 -11.641 -4.969 1 96.81 167 ARG A C 1
ATOM 1380 O O . ARG A 1 167 ? 10.266 -12.867 -4.938 1 96.81 167 ARG A O 1
ATOM 1387 N N . ASN A 1 168 ? 11.461 -11.109 -4.602 1 95.75 168 ASN A N 1
ATOM 1388 C CA . ASN A 1 168 ? 12.656 -11.891 -4.293 1 95.75 168 ASN A CA 1
ATOM 1389 C C . ASN A 1 168 ? 12.461 -12.727 -3.029 1 95.75 168 ASN A C 1
ATOM 1391 O O . ASN A 1 168 ? 13.164 -13.727 -2.832 1 95.75 168 ASN A O 1
ATOM 1395 N N . MET A 1 169 ? 11.508 -12.266 -2.227 1 92.88 169 MET A N 1
ATOM 1396 C CA . MET A 1 169 ? 11.297 -13 -0.981 1 92.88 169 MET A CA 1
ATOM 1397 C C . MET A 1 169 ? 10.844 -14.43 -1.261 1 92.88 169 MET A C 1
ATOM 1399 O O . MET A 1 169 ? 11.461 -15.383 -0.791 1 92.88 169 MET A O 1
ATOM 1403 N N . LEU A 1 170 ? 9.812 -14.594 -2.008 1 96.31 170 LEU A N 1
ATOM 1404 C CA . LEU A 1 170 ? 9.32 -15.922 -2.361 1 96.31 170 LEU A CA 1
ATOM 1405 C C . LEU A 1 170 ? 10.305 -16.641 -3.266 1 96.31 170 LEU A C 1
ATOM 1407 O O . LEU A 1 170 ? 10.5 -17.859 -3.135 1 96.31 170 LEU A O 1
ATOM 1411 N N . TYR A 1 171 ? 10.93 -15.953 -4.156 1 97.88 171 TYR A N 1
ATOM 1412 C CA . TYR A 1 171 ? 11.922 -16.531 -5.047 1 97.88 171 TYR A CA 1
ATOM 1413 C C . TYR A 1 171 ? 13.047 -17.203 -4.254 1 97.88 171 TYR A C 1
ATOM 1415 O O . TYR A 1 171 ? 13.461 -18.312 -4.574 1 97.88 171 TYR A O 1
ATOM 1423 N N . GLN A 1 172 ? 13.5 -16.5 -3.285 1 97 172 GLN A N 1
ATOM 1424 C CA . GLN A 1 172 ? 14.57 -17.047 -2.459 1 97 172 GLN A CA 1
ATOM 1425 C C . GLN A 1 172 ? 14.141 -18.312 -1.744 1 97 172 GLN A C 1
ATOM 1427 O O . GLN A 1 172 ? 14.93 -19.25 -1.58 1 97 172 GLN A O 1
ATOM 1432 N N . ARG A 1 173 ? 12.953 -18.359 -1.315 1 97 173 ARG A N 1
ATOM 1433 C CA . ARG A 1 173 ? 12.43 -19.562 -0.687 1 97 173 ARG A CA 1
ATOM 1434 C C . ARG A 1 173 ? 12.422 -20.734 -1.67 1 97 173 ARG A C 1
ATOM 1436 O O . ARG A 1 173 ? 12.75 -21.859 -1.305 1 97 173 ARG A O 1
ATOM 1443 N N . LEU A 1 174 ? 12.008 -20.484 -2.885 1 98.56 174 LEU A N 1
ATOM 1444 C CA . LEU A 1 174 ? 12.031 -21.516 -3.926 1 98.56 174 LEU A CA 1
ATOM 1445 C C . LEU A 1 174 ? 13.461 -21.984 -4.18 1 98.56 174 LEU A C 1
ATOM 1447 O O . LEU A 1 174 ? 13.711 -23.188 -4.273 1 98.56 174 LEU A O 1
ATOM 1451 N N . GLU A 1 175 ? 14.352 -21.062 -4.219 1 98.06 175 GLU A N 1
ATOM 1452 C CA . GLU A 1 175 ? 15.758 -21.359 -4.465 1 98.06 175 GLU A CA 1
ATOM 1453 C C . GLU A 1 175 ? 16.359 -22.172 -3.318 1 98.06 175 GLU A C 1
ATOM 1455 O O . GLU A 1 175 ? 17.047 -23.172 -3.553 1 98.06 175 GLU A O 1
ATOM 1460 N N . ASN A 1 176 ? 16.062 -21.781 -2.143 1 97.69 176 ASN A N 1
ATOM 1461 C CA . ASN A 1 176 ? 16.594 -22.453 -0.961 1 97.69 176 ASN A CA 1
ATOM 1462 C C . ASN A 1 176 ? 16.109 -23.891 -0.866 1 97.69 176 ASN A C 1
ATOM 1464 O O . ASN A 1 176 ? 16.75 -24.734 -0.238 1 97.69 176 ASN A O 1
ATOM 1468 N N . ASN A 1 177 ? 15.008 -24.188 -1.488 1 97.94 177 ASN A N 1
ATOM 1469 C CA . ASN A 1 177 ? 14.461 -25.547 -1.494 1 97.94 177 ASN A CA 1
ATOM 1470 C C . ASN A 1 177 ? 14.781 -26.266 -2.797 1 97.94 177 ASN A C 1
ATOM 1472 O O . ASN A 1 177 ? 14.203 -27.312 -3.084 1 97.94 177 ASN A O 1
ATOM 1476 N N . ASN A 1 178 ? 15.609 -25.656 -3.609 1 97.69 178 ASN A N 1
ATOM 1477 C CA . ASN A 1 178 ? 16.078 -26.234 -4.867 1 97.69 178 ASN A CA 1
ATOM 1478 C C . ASN A 1 178 ? 14.922 -26.469 -5.844 1 97.69 178 ASN A C 1
ATOM 1480 O O . ASN A 1 178 ? 14.859 -27.5 -6.504 1 97.69 178 ASN A O 1
ATOM 1484 N N . LEU A 1 179 ? 14.008 -25.547 -5.848 1 98.56 179 LEU A N 1
ATOM 1485 C CA . LEU A 1 179 ? 12.844 -25.672 -6.711 1 98.56 179 LEU A CA 1
ATOM 1486 C C . LEU A 1 179 ? 13.008 -24.844 -7.98 1 98.56 179 LEU A C 1
ATOM 1488 O O . LEU A 1 179 ? 12.219 -24.984 -8.922 1 98.56 179 LEU A O 1
ATOM 1492 N N . ILE A 1 180 ? 14.023 -23.984 -7.949 1 97.5 180 ILE A N 1
ATOM 1493 C CA . ILE A 1 180 ? 14.375 -23.188 -9.117 1 97.5 180 ILE A CA 1
ATOM 1494 C C . ILE A 1 180 ? 15.898 -23.109 -9.242 1 97.5 180 ILE A C 1
ATOM 1496 O O . ILE A 1 180 ? 16.625 -23.328 -8.273 1 97.5 180 ILE A O 1
ATOM 1500 N N . MET B 1 1 ? 22.547 2.631 0.371 1 66.81 1 MET B N 1
ATOM 1501 C CA . MET B 1 1 ? 21.094 2.619 0.167 1 66.81 1 MET B CA 1
ATOM 1502 C C . MET B 1 1 ? 20.672 3.719 -0.801 1 66.81 1 MET B C 1
ATOM 1504 O O . MET B 1 1 ? 20.938 4.898 -0.562 1 66.81 1 MET B O 1
ATOM 1508 N N . PRO B 1 2 ? 20.188 3.271 -2.021 1 79.75 2 PRO B N 1
ATOM 1509 C CA . PRO B 1 2 ? 19.797 4.406 -2.867 1 79.75 2 PRO B CA 1
ATOM 1510 C C . PRO B 1 2 ? 18.719 5.277 -2.229 1 79.75 2 PRO B C 1
ATOM 1512 O O . PRO B 1 2 ? 17.703 4.766 -1.772 1 79.75 2 PRO B O 1
ATOM 1515 N N . LEU B 1 3 ? 19.109 6.43 -1.852 1 89.94 3 LEU B N 1
ATOM 1516 C CA . LEU B 1 3 ? 18.188 7.457 -1.372 1 89.94 3 LEU B CA 1
ATOM 1517 C C . LEU B 1 3 ? 17.906 8.484 -2.461 1 89.94 3 LEU B C 1
ATOM 1519 O O . LEU B 1 3 ? 18.828 9.078 -3.016 1 89.94 3 LEU B O 1
ATOM 1523 N N . TYR B 1 4 ? 16.656 8.594 -2.73 1 94.56 4 TYR B N 1
ATOM 1524 C CA . TYR B 1 4 ? 16.219 9.57 -3.727 1 94.56 4 TYR B CA 1
ATOM 1525 C C . TYR B 1 4 ? 15.508 10.742 -3.066 1 94.56 4 TYR B C 1
ATOM 1527 O O . TYR B 1 4 ? 14.555 10.547 -2.312 1 94.56 4 TYR B O 1
ATOM 1535 N N . ASN B 1 5 ? 16.016 11.93 -3.295 1 96.12 5 ASN B N 1
ATOM 1536 C CA . ASN B 1 5 ? 15.375 13.156 -2.83 1 96.12 5 ASN B CA 1
ATOM 1537 C C . ASN B 1 5 ? 14.633 13.867 -3.959 1 96.12 5 ASN B C 1
ATOM 1539 O O . ASN B 1 5 ? 15.234 14.219 -4.977 1 96.12 5 ASN B O 1
ATOM 1543 N N . GLU B 1 6 ? 13.359 14 -3.775 1 97.31 6 GLU B N 1
ATOM 1544 C CA . GLU B 1 6 ? 12.523 14.641 -4.789 1 97.31 6 GLU B CA 1
ATOM 1545 C C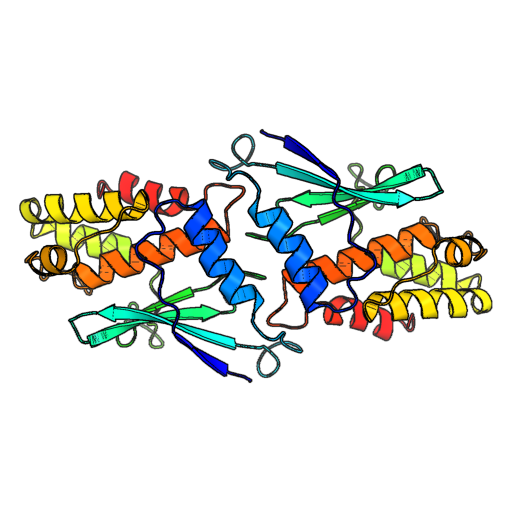 . GLU B 1 6 ? 11.547 15.633 -4.16 1 97.31 6 GLU B C 1
ATOM 1547 O O . GLU B 1 6 ? 11.477 15.75 -2.936 1 97.31 6 GLU B O 1
ATOM 1552 N N . GLU B 1 7 ? 11 16.406 -5.035 1 97.62 7 GLU B N 1
ATOM 1553 C CA . GLU B 1 7 ? 9.898 17.266 -4.617 1 97.62 7 GLU B CA 1
ATOM 1554 C C . GLU B 1 7 ? 8.57 16.766 -5.184 1 97.62 7 GLU B C 1
ATOM 1556 O O . GLU B 1 7 ? 8.516 16.281 -6.316 1 97.62 7 GLU B O 1
ATOM 1561 N N . MET B 1 8 ? 7.566 16.828 -4.367 1 97.69 8 MET B N 1
ATOM 1562 C CA . MET B 1 8 ? 6.207 16.5 -4.785 1 97.69 8 MET B CA 1
ATOM 1563 C C . MET B 1 8 ? 5.227 17.578 -4.348 1 97.69 8 MET B C 1
ATOM 1565 O O . MET B 1 8 ? 4.945 17.734 -3.156 1 97.69 8 MET B O 1
ATOM 1569 N N . ARG B 1 9 ? 4.742 18.312 -5.289 1 94.56 9 ARG B N 1
ATOM 1570 C CA . ARG B 1 9 ? 3.775 19.375 -5.012 1 94.56 9 ARG B CA 1
ATOM 1571 C C . ARG B 1 9 ? 2.373 18.969 -5.445 1 94.56 9 ARG B C 1
ATOM 1573 O O . ARG B 1 9 ? 2.139 18.688 -6.625 1 94.56 9 ARG B O 1
ATOM 1580 N N . LEU B 1 10 ? 1.493 18.922 -4.496 1 96.38 10 LEU B N 1
ATOM 1581 C CA . LEU B 1 10 ? 0.107 18.609 -4.836 1 96.38 10 LEU B CA 1
ATOM 1582 C C . LEU B 1 10 ? -0.51 19.734 -5.66 1 96.38 10 LEU B C 1
ATOM 1584 O O . LEU B 1 10 ? -0.469 20.906 -5.254 1 96.38 10 LEU B O 1
ATOM 1588 N N . PRO B 1 11 ? -1.09 19.406 -6.793 1 95.88 11 PRO B N 1
ATOM 1589 C CA . PRO B 1 11 ? -1.788 20.453 -7.555 1 95.88 11 PRO B CA 1
ATOM 1590 C C . PRO B 1 11 ? -2.961 21.062 -6.789 1 95.88 11 PRO B C 1
ATOM 1592 O O . PRO B 1 11 ? -3.68 20.344 -6.082 1 95.88 11 PRO B O 1
ATOM 1595 N N . SER B 1 12 ? -3.203 22.312 -6.969 1 91.75 12 SER B N 1
ATOM 1596 C CA . SER B 1 12 ? -4.191 23.047 -6.191 1 91.75 12 SER B CA 1
ATOM 1597 C C . SER B 1 12 ? -5.609 22.703 -6.621 1 91.75 12 SER B C 1
ATOM 1599 O O . SER B 1 12 ? -6.566 22.953 -5.887 1 91.75 12 SER B O 1
ATOM 1601 N N . ASN B 1 13 ? -5.711 22.094 -7.762 1 94.06 13 ASN B N 1
ATOM 1602 C CA . ASN B 1 13 ? -7.047 21.812 -8.281 1 94.06 13 ASN B CA 1
ATOM 1603 C C . ASN B 1 13 ? -7.566 20.469 -7.797 1 94.06 13 ASN B C 1
ATOM 1605 O O . ASN B 1 13 ? -8.695 20.078 -8.117 1 94.06 13 ASN B O 1
ATOM 1609 N N . LEU B 1 14 ? -6.789 19.703 -7.055 1 96.19 14 LEU B N 1
ATOM 1610 C CA . LEU B 1 14 ? -7.254 18.438 -6.496 1 96.19 14 LEU B CA 1
ATOM 1611 C C . LEU B 1 14 ? -8.039 18.672 -5.207 1 96.19 14 LEU B C 1
ATOM 1613 O O . LEU B 1 14 ? -7.484 19.156 -4.219 1 96.19 14 LEU B O 1
ATOM 1617 N N . ASN B 1 15 ? -9.312 18.219 -5.211 1 95.81 15 ASN B N 1
ATOM 1618 C CA . ASN B 1 15 ? -10.156 18.578 -4.074 1 95.81 15 ASN B CA 1
ATOM 1619 C C . ASN B 1 15 ? -10.969 17.375 -3.586 1 95.81 15 ASN B C 1
ATOM 1621 O O . ASN B 1 15 ? -11.992 17.547 -2.924 1 95.81 15 ASN B O 1
ATOM 1625 N N . THR B 1 16 ? -10.625 16.219 -4.035 1 97.75 16 THR B N 1
ATOM 1626 C CA . THR B 1 16 ? -11.258 15.016 -3.529 1 97.75 16 THR B CA 1
ATOM 1627 C C . THR B 1 16 ? -10.219 14.039 -2.988 1 97.75 16 THR B C 1
ATOM 1629 O O . THR B 1 16 ? -9.062 14.047 -3.432 1 97.75 16 THR B O 1
ATOM 1632 N N . ARG B 1 17 ? -10.664 13.242 -2.094 1 97.31 17 ARG B N 1
ATOM 1633 C CA . ARG B 1 17 ? -9.805 12.211 -1.531 1 97.31 17 ARG B CA 1
ATOM 1634 C C . ARG B 1 17 ? -9.258 11.297 -2.623 1 97.31 17 ARG B C 1
ATOM 1636 O O . ARG B 1 17 ? -8.078 10.953 -2.617 1 97.31 17 ARG B O 1
ATOM 1643 N N . GLN B 1 18 ? -10.086 10.938 -3.529 1 97.38 18 GLN B N 1
ATOM 1644 C CA . GLN B 1 18 ? -9.734 10.008 -4.602 1 97.38 18 GLN B CA 1
ATOM 1645 C C . GLN B 1 18 ? -8.68 10.609 -5.52 1 97.38 18 GLN B C 1
ATOM 1647 O O . GLN B 1 18 ? -7.711 9.938 -5.891 1 97.38 18 GLN B O 1
ATOM 1652 N N . ALA B 1 19 ? -8.922 11.852 -5.883 1 98.12 19 ALA B N 1
ATOM 1653 C CA . ALA B 1 19 ? -7.988 12.516 -6.793 1 98.12 19 ALA B CA 1
ATOM 1654 C C . ALA B 1 19 ? -6.613 12.68 -6.148 1 98.12 19 ALA B C 1
ATOM 1656 O O . ALA B 1 19 ? -5.59 12.469 -6.797 1 98.12 19 ALA B O 1
ATOM 1657 N N . ILE B 1 20 ? -6.562 13.055 -4.91 1 98.38 20 ILE B N 1
ATOM 1658 C CA . ILE B 1 20 ? -5.312 13.25 -4.188 1 98.38 20 ILE B CA 1
ATOM 1659 C C . ILE B 1 20 ? -4.594 11.914 -4.02 1 98.38 20 ILE B C 1
ATOM 1661 O O . ILE B 1 20 ? -3.393 11.812 -4.281 1 98.38 20 ILE B O 1
ATOM 1665 N N . ARG B 1 21 ? -5.332 10.883 -3.604 1 97.44 21 ARG B N 1
ATOM 1666 C CA . ARG B 1 21 ? -4.777 9.539 -3.477 1 97.44 21 ARG B CA 1
ATOM 1667 C C . ARG B 1 21 ? -4.152 9.078 -4.789 1 97.44 21 ARG B C 1
ATOM 1669 O O . ARG B 1 21 ? -3.033 8.562 -4.805 1 97.44 21 ARG B O 1
ATOM 1676 N N . LYS B 1 22 ? -4.906 9.281 -5.84 1 97.88 22 LYS B N 1
ATOM 1677 C CA . LYS B 1 22 ? -4.414 8.883 -7.156 1 97.88 22 LYS B CA 1
ATOM 1678 C C . LYS B 1 22 ? -3.127 9.625 -7.508 1 97.88 22 LYS B C 1
ATOM 1680 O O . LYS B 1 22 ? -2.168 9.016 -7.988 1 97.88 22 LYS B O 1
ATOM 1685 N N . PHE B 1 23 ? -3.119 10.922 -7.293 1 98.62 23 PHE B N 1
ATOM 1686 C CA . PHE B 1 23 ? -1.951 11.734 -7.617 1 98.62 23 PHE B CA 1
ATOM 1687 C C . PHE B 1 23 ? -0.719 11.219 -6.879 1 98.62 23 PHE B C 1
ATOM 1689 O O . PHE B 1 23 ? 0.332 11.008 -7.488 1 98.62 23 PHE B O 1
ATOM 1696 N N . VAL B 1 24 ? -0.804 10.992 -5.594 1 98.31 24 VAL B N 1
ATOM 1697 C CA . VAL B 1 24 ? 0.332 10.602 -4.766 1 98.31 24 VAL B CA 1
ATOM 1698 C C . VAL B 1 24 ? 0.785 9.188 -5.137 1 98.31 24 VAL B C 1
ATOM 1700 O O . VAL B 1 24 ? 1.981 8.938 -5.301 1 98.31 24 VAL B O 1
ATOM 1703 N N . VAL B 1 25 ? -0.126 8.281 -5.336 1 97.56 25 VAL B N 1
ATOM 1704 C CA . VAL B 1 25 ? 0.198 6.895 -5.648 1 97.56 25 VAL B CA 1
ATOM 1705 C C . VAL B 1 25 ? 0.86 6.816 -7.023 1 97.56 25 VAL B C 1
ATOM 1707 O O . VAL B 1 25 ? 1.789 6.031 -7.227 1 97.56 25 VAL B O 1
ATOM 1710 N N . LEU B 1 26 ? 0.362 7.633 -7.973 1 98.06 26 LEU B N 1
ATOM 1711 C CA . LEU B 1 26 ? 0.98 7.652 -9.297 1 98.06 26 LEU B CA 1
ATOM 1712 C C . LEU B 1 26 ? 2.432 8.109 -9.203 1 98.06 26 LEU B C 1
ATOM 1714 O O . LEU B 1 26 ? 3.283 7.637 -9.961 1 98.06 26 LEU B O 1
ATOM 1718 N N . LYS B 1 27 ? 2.686 9.055 -8.312 1 98.06 27 LYS B N 1
ATOM 1719 C CA . LYS B 1 27 ? 4.07 9.453 -8.078 1 98.06 27 LYS B CA 1
ATOM 1720 C C . LYS B 1 27 ? 4.895 8.289 -7.531 1 98.06 27 LYS B C 1
ATOM 1722 O O . LYS B 1 27 ? 6.016 8.055 -7.98 1 98.06 27 LYS B O 1
ATOM 1727 N N . PHE B 1 28 ? 4.379 7.516 -6.574 1 96.88 28 PHE B N 1
ATOM 1728 C CA . PHE B 1 28 ? 5.078 6.387 -5.973 1 96.88 28 PHE B CA 1
ATOM 1729 C C . PHE B 1 28 ? 5.332 5.293 -7.004 1 96.88 28 PHE B C 1
ATOM 1731 O O . PHE B 1 28 ? 6.336 4.578 -6.926 1 96.88 28 PHE B O 1
ATOM 1738 N N . LEU B 1 29 ? 4.422 5.184 -7.961 1 97.31 29 LEU B N 1
ATOM 1739 C CA . LEU B 1 29 ? 4.547 4.156 -8.992 1 97.31 29 LEU B CA 1
ATOM 1740 C C . LEU B 1 29 ? 5.746 4.43 -9.891 1 97.31 29 LEU B C 1
ATOM 1742 O O . LEU B 1 29 ? 6.168 3.561 -10.656 1 97.31 29 LEU B O 1
ATOM 1746 N N . GLN B 1 30 ? 6.328 5.59 -9.805 1 97.5 30 GLN B N 1
ATOM 1747 C CA . GLN B 1 30 ? 7.504 5.941 -10.602 1 97.5 30 GLN B CA 1
ATOM 1748 C C . GLN B 1 30 ? 8.789 5.543 -9.883 1 97.5 30 GLN B C 1
ATOM 1750 O O . GLN B 1 30 ? 9.883 5.641 -10.445 1 97.5 30 GLN B O 1
ATOM 1755 N N . GLU B 1 31 ? 8.727 5.047 -8.68 1 96.75 31 GLU B N 1
ATOM 1756 C CA . GLU B 1 31 ? 9.898 4.703 -7.875 1 96.75 31 GLU B CA 1
ATOM 1757 C C . GLU B 1 31 ? 10.578 3.441 -8.398 1 96.75 31 GLU B C 1
ATOM 1759 O O . GLU B 1 31 ? 9.914 2.541 -8.914 1 96.75 31 GLU B O 1
ATOM 1764 N N . ASN B 1 32 ? 11.844 3.393 -8.195 1 95.62 32 ASN B N 1
ATOM 1765 C CA . ASN B 1 32 ? 12.586 2.168 -8.461 1 95.62 32 ASN B CA 1
ATOM 1766 C C . ASN B 1 32 ? 12.461 1.172 -7.312 1 95.62 32 ASN B C 1
ATOM 1768 O O . ASN B 1 32 ? 12.438 1.564 -6.145 1 95.62 32 ASN B O 1
ATOM 1772 N N . PRO B 1 33 ? 12.352 -0.065 -7.691 1 94.25 33 PRO B N 1
ATOM 1773 C CA . PRO B 1 33 ? 12.25 -1.076 -6.637 1 94.25 33 PRO B CA 1
ATOM 1774 C C . PRO B 1 33 ? 13.547 -1.229 -5.84 1 94.25 33 PRO B C 1
ATOM 1776 O O . PRO B 1 33 ? 14.617 -0.877 -6.332 1 94.25 33 PRO B O 1
ATOM 1779 N N . GLY B 1 34 ? 13.406 -1.733 -4.551 1 93.5 34 GLY B N 1
ATOM 1780 C CA . GLY B 1 34 ? 14.578 -2.166 -3.805 1 93.5 34 GLY B CA 1
ATOM 1781 C C . GLY B 1 34 ? 15.016 -3.576 -4.152 1 93.5 34 GLY B C 1
ATOM 1782 O O . GLY B 1 34 ? 14.43 -4.219 -5.023 1 93.5 34 GLY B O 1
ATOM 1783 N N . GLN B 1 35 ? 16.062 -4.051 -3.521 1 92.56 35 GLN B N 1
ATOM 1784 C CA . GLN B 1 35 ? 16.578 -5.395 -3.744 1 92.56 35 GLN B CA 1
ATOM 1785 C C . GLN B 1 35 ? 16.672 -6.176 -2.438 1 92.56 35 GLN B C 1
ATOM 1787 O O . GLN B 1 35 ? 17.234 -7.273 -2.398 1 92.56 35 GLN B O 1
ATOM 1792 N N . GLY B 1 36 ? 16.125 -5.59 -1.37 1 90.62 36 GLY B N 1
ATOM 1793 C CA . GLY B 1 36 ? 16.203 -6.215 -0.06 1 90.62 36 GLY B CA 1
ATOM 1794 C C . GLY B 1 36 ? 16.031 -5.23 1.083 1 90.62 36 GLY B C 1
ATOM 1795 O O . GLY B 1 36 ? 15.453 -4.16 0.907 1 90.62 36 GLY B O 1
ATOM 1796 N N . LYS B 1 37 ? 16.516 -5.559 2.217 1 87.5 37 LYS B N 1
ATOM 1797 C CA . LYS B 1 37 ? 16.391 -4.738 3.416 1 87.5 37 LYS B CA 1
ATOM 1798 C C . LYS B 1 37 ? 17.625 -3.879 3.633 1 87.5 37 LYS B C 1
ATOM 1800 O O . LYS B 1 37 ? 18.656 -4.082 2.977 1 87.5 37 LYS B O 1
ATOM 1805 N N . GLY B 1 38 ? 17.484 -2.932 4.602 1 87.88 38 GLY B N 1
ATOM 1806 C CA . GLY B 1 38 ? 18.625 -2.088 4.953 1 87.88 38 GLY B CA 1
ATOM 1807 C C . GLY B 1 38 ? 19.156 -1.297 3.779 1 87.88 38 GLY B C 1
ATOM 1808 O O . GLY B 1 38 ? 18.406 -0.588 3.104 1 87.88 38 GLY B O 1
ATOM 1809 N N . GLU B 1 39 ? 20.438 -1.609 3.434 1 91.31 39 GLU B N 1
ATOM 1810 C CA . GLU B 1 39 ? 21.125 -0.869 2.379 1 91.31 39 GLU B CA 1
ATOM 1811 C C . GLU B 1 39 ? 20.609 -1.253 1 1 91.31 39 GLU B C 1
ATOM 1813 O O . GLU B 1 39 ? 20.875 -0.562 0.014 1 91.31 39 GLU B O 1
ATOM 1818 N N . LEU B 1 40 ? 19.844 -2.262 0.939 1 92.5 40 LEU B N 1
ATOM 1819 C CA . LEU B 1 40 ? 19.344 -2.756 -0.344 1 92.5 40 LEU B CA 1
ATOM 1820 C C . LEU B 1 40 ? 17.953 -2.232 -0.629 1 92.5 40 LEU B C 1
ATOM 1822 O O . LEU B 1 40 ? 17.406 -2.459 -1.713 1 92.5 40 LEU B O 1
ATOM 1826 N N . ALA B 1 41 ? 17.391 -1.52 0.308 1 92.75 41 ALA B N 1
ATOM 1827 C CA . ALA B 1 41 ? 16.078 -0.919 0.108 1 92.75 41 ALA B CA 1
ATOM 1828 C C . ALA B 1 41 ? 16.172 0.38 -0.686 1 92.75 41 ALA B C 1
ATOM 1830 O O . ALA B 1 41 ? 17.188 1.087 -0.601 1 92.75 41 ALA B O 1
ATOM 1831 N N . SER B 1 42 ? 15.211 0.635 -1.502 1 94.38 42 SER B N 1
ATOM 1832 C CA . SER B 1 42 ? 15.094 1.95 -2.123 1 94.38 42 SER B CA 1
ATOM 1833 C C . SER B 1 42 ? 14.328 2.916 -1.228 1 94.38 42 SER B C 1
ATOM 1835 O O . SER B 1 42 ? 13.203 2.623 -0.806 1 94.38 42 SER B O 1
ATOM 1837 N N . LYS B 1 43 ? 14.922 3.998 -0.969 1 95.06 43 LYS B N 1
ATOM 1838 C CA . LYS B 1 43 ? 14.312 4.984 -0.081 1 95.06 43 LYS B CA 1
ATOM 1839 C C . LYS B 1 43 ? 14 6.277 -0.828 1 95.06 43 LYS B C 1
ATOM 1841 O O . LYS B 1 43 ? 14.773 6.711 -1.683 1 95.06 43 LYS B O 1
ATOM 1846 N N . TYR B 1 44 ? 12.93 6.879 -0.495 1 96.88 44 TYR B N 1
ATOM 1847 C CA . TYR B 1 44 ? 12.5 8.125 -1.124 1 96.88 44 TYR B CA 1
ATOM 1848 C C . TYR B 1 44 ? 12.086 9.148 -0.077 1 96.88 44 TYR B C 1
ATOM 1850 O O . TYR B 1 44 ? 11.305 8.844 0.824 1 96.88 44 TYR B O 1
ATOM 1858 N N . HIS B 1 45 ? 12.641 10.266 -0.184 1 98 45 HIS B N 1
ATOM 1859 C CA . HIS B 1 45 ? 12.211 11.445 0.556 1 98 45 HIS B CA 1
ATOM 1860 C C . HIS B 1 45 ? 11.594 12.484 -0.375 1 98 45 HIS B C 1
ATOM 1862 O O . HIS B 1 45 ? 12.242 12.938 -1.322 1 98 45 HIS B O 1
ATOM 1868 N N . TYR B 1 46 ? 10.414 12.844 -0.111 1 98.62 46 TYR B N 1
ATOM 1869 C CA . TYR B 1 46 ? 9.727 13.859 -0.896 1 98.62 46 TYR B CA 1
ATOM 1870 C C . TYR B 1 46 ? 9.516 15.133 -0.076 1 98.62 46 TYR B C 1
ATOM 1872 O O . TYR B 1 46 ? 8.852 15.102 0.961 1 98.62 46 TYR B O 1
ATOM 1880 N N . ILE B 1 47 ? 10.109 16.203 -0.524 1 98.75 47 ILE B N 1
ATOM 1881 C CA . ILE B 1 47 ? 9.672 17.484 0.032 1 98.75 47 ILE B CA 1
ATOM 1882 C C . ILE B 1 47 ? 8.258 17.797 -0.45 1 98.75 47 ILE B C 1
ATOM 1884 O O . ILE B 1 47 ? 8.008 17.875 -1.655 1 98.75 47 ILE B O 1
ATOM 1888 N N . VAL B 1 48 ? 7.371 18.062 0.514 1 98.69 48 VAL B N 1
ATOM 1889 C CA . VAL B 1 48 ? 5.984 18.203 0.085 1 98.69 48 VAL B CA 1
ATOM 1890 C C . VAL B 1 48 ? 5.465 19.578 0.483 1 98.69 48 VAL B C 1
ATOM 1892 O O . VAL B 1 48 ? 4.469 20.062 -0.063 1 98.69 48 VAL B O 1
ATOM 1895 N N . GLU B 1 49 ? 6.121 20.25 1.427 1 98.25 49 GLU B N 1
ATOM 1896 C CA . GLU B 1 49 ? 5.711 21.594 1.847 1 98.25 49 GLU B CA 1
ATOM 1897 C C . GLU B 1 49 ? 6.91 22.422 2.275 1 98.25 49 GLU B C 1
ATOM 1899 O O . GLU B 1 49 ? 7.836 21.922 2.912 1 98.25 49 GLU B O 1
ATOM 1904 N N . TYR B 1 50 ? 6.848 23.703 1.959 1 97.75 50 TYR B N 1
ATOM 1905 C CA . TYR B 1 50 ? 7.707 24.734 2.535 1 97.75 50 TYR B CA 1
ATOM 1906 C C . TYR B 1 50 ? 6.902 25.688 3.41 1 97.75 50 TYR B C 1
ATOM 1908 O O . TYR B 1 50 ? 5.992 26.375 2.926 1 97.75 50 TYR B O 1
ATOM 1916 N N . CYS B 1 51 ? 7.289 25.734 4.633 1 97.56 51 CYS B N 1
ATOM 1917 C CA . CYS B 1 51 ? 6.594 26.641 5.543 1 97.56 51 CYS B CA 1
ATOM 1918 C C . CYS B 1 51 ? 7.281 28 5.59 1 97.56 51 CYS B C 1
ATOM 1920 O O . CYS B 1 51 ? 8.484 28.094 5.332 1 97.56 51 CYS B O 1
ATOM 1922 N N . ILE B 1 52 ? 6.496 28.938 5.98 1 96.56 52 ILE B N 1
ATOM 1923 C CA . ILE B 1 52 ? 7.027 30.297 6.031 1 96.56 52 ILE B CA 1
ATOM 1924 C C . ILE B 1 52 ? 8.062 30.406 7.148 1 96.56 52 ILE B C 1
ATOM 1926 O O . ILE B 1 52 ? 8.977 31.234 7.086 1 96.56 52 ILE B O 1
ATOM 1930 N N . SER B 1 53 ? 7.961 29.609 8.18 1 95.5 53 SER B N 1
ATOM 1931 C CA . SER B 1 53 ? 8.898 29.578 9.297 1 95.5 53 SER B CA 1
ATOM 1932 C C . SER B 1 53 ? 10.266 29.078 8.859 1 95.5 53 SER B C 1
ATOM 1934 O O . SER B 1 53 ? 11.25 29.219 9.594 1 95.5 53 SER B O 1
ATOM 1936 N N . GLY B 1 54 ? 10.328 28.484 7.656 1 97.19 54 GLY B N 1
ATOM 1937 C CA . GLY B 1 54 ? 11.539 27.828 7.199 1 97.19 54 GLY B CA 1
ATOM 1938 C C . GLY B 1 54 ? 11.5 26.312 7.371 1 97.19 54 GLY B C 1
ATOM 1939 O O . GLY B 1 54 ? 12.336 25.609 6.816 1 97.19 54 GLY B O 1
ATOM 1940 N N . CYS B 1 55 ? 10.508 25.859 8.102 1 97.75 55 CYS B N 1
ATOM 1941 C CA . CYS B 1 55 ? 10.344 24.422 8.289 1 97.75 55 CYS B CA 1
ATOM 1942 C C . CYS B 1 55 ? 9.961 23.734 6.984 1 97.75 55 CYS B C 1
ATOM 1944 O O . CYS B 1 55 ? 9.078 24.219 6.266 1 97.75 55 CYS B O 1
ATOM 1946 N N . ILE B 1 56 ? 10.656 22.672 6.703 1 98.5 56 ILE B N 1
ATOM 1947 C CA . ILE B 1 56 ? 10.367 21.859 5.527 1 98.5 56 ILE B CA 1
ATOM 1948 C C . ILE B 1 56 ? 9.656 20.578 5.949 1 98.5 56 ILE B C 1
ATOM 1950 O O . ILE B 1 56 ? 10.109 19.891 6.867 1 98.5 56 ILE B O 1
ATOM 1954 N N . ILE B 1 57 ? 8.523 20.328 5.32 1 98.75 57 ILE B N 1
ATOM 1955 C CA . ILE B 1 57 ? 7.828 19.062 5.578 1 98.75 57 ILE B CA 1
ATOM 1956 C C . ILE B 1 57 ? 8.164 18.062 4.484 1 98.75 57 ILE B C 1
ATOM 1958 O O . ILE B 1 57 ? 8.055 18.359 3.293 1 98.75 57 ILE B O 1
ATOM 1962 N N . LYS B 1 58 ? 8.562 16.844 4.906 1 98.62 58 LYS B N 1
ATOM 1963 C CA . LYS B 1 58 ? 8.891 15.742 4.004 1 98.62 58 LYS B CA 1
ATOM 1964 C C . LYS B 1 58 ? 8.062 14.5 4.324 1 98.62 58 LYS B C 1
ATOM 1966 O O . LYS B 1 58 ? 7.676 14.289 5.477 1 98.62 58 LYS B O 1
ATOM 1971 N N . ILE B 1 59 ? 7.762 13.75 3.264 1 98.31 59 ILE B N 1
ATOM 1972 C CA . ILE B 1 59 ? 7.301 12.391 3.504 1 98.31 59 ILE B CA 1
ATOM 1973 C C . ILE B 1 59 ? 8.391 11.398 3.115 1 98.31 59 ILE B C 1
ATOM 1975 O O . ILE B 1 59 ? 9.125 11.617 2.145 1 98.31 59 ILE B O 1
ATOM 1979 N N . LYS B 1 60 ? 8.516 10.383 3.912 1 96.75 60 LYS B N 1
ATOM 1980 C CA . LYS B 1 60 ? 9.57 9.398 3.703 1 96.75 60 LYS B CA 1
ATOM 1981 C C . LYS B 1 60 ? 8.992 8.008 3.496 1 96.75 60 LYS B C 1
ATOM 1983 O O . LYS B 1 60 ? 8.07 7.598 4.203 1 96.75 60 LYS B O 1
ATOM 1988 N N . ARG B 1 61 ? 9.531 7.348 2.49 1 94.25 61 ARG B N 1
ATOM 1989 C CA . ARG B 1 61 ? 9.141 5.984 2.137 1 94.25 61 ARG B CA 1
ATOM 1990 C C . ARG B 1 61 ? 10.359 5.078 2.031 1 94.25 61 ARG B C 1
ATOM 1992 O O . ARG B 1 61 ? 11.438 5.52 1.627 1 94.25 61 ARG B O 1
ATOM 1999 N N . PRO B 1 62 ? 10.172 3.766 2.279 1 91.62 62 PRO B N 1
ATOM 2000 C CA . PRO B 1 62 ? 9.008 3.139 2.916 1 91.62 62 PRO B CA 1
ATOM 2001 C C . PRO B 1 62 ? 8.93 3.422 4.414 1 91.62 62 PRO B C 1
ATOM 2003 O O . PRO B 1 62 ? 9.938 3.795 5.027 1 91.62 62 PRO B O 1
ATOM 2006 N N . ALA B 1 63 ? 7.66 3.311 4.891 1 89.44 63 ALA B N 1
ATOM 2007 C CA . ALA B 1 63 ? 7.492 3.328 6.34 1 89.44 63 ALA B CA 1
ATOM 2008 C C . ALA B 1 63 ? 7.941 2.008 6.961 1 89.44 63 ALA B C 1
ATOM 2010 O O . ALA B 1 63 ? 7.895 0.961 6.312 1 89.44 63 ALA B O 1
ATOM 2011 N N . VAL B 1 64 ? 8.336 1.998 8.164 1 76.12 64 VAL B N 1
ATOM 2012 C CA . VAL B 1 64 ? 9.008 0.873 8.805 1 76.12 64 VAL B CA 1
ATOM 2013 C C . VAL B 1 64 ? 8.047 -0.306 8.922 1 76.12 64 VAL B C 1
ATOM 2015 O O . VAL B 1 64 ? 8.422 -1.45 8.648 1 76.12 64 VAL B O 1
ATOM 2018 N N . LEU B 1 65 ? 6.898 -0.027 9.391 1 65.44 65 LEU B N 1
ATOM 2019 C CA . LEU B 1 65 ? 5.988 -1.116 9.727 1 65.44 65 LEU B CA 1
ATOM 2020 C C . LEU B 1 65 ? 5.09 -1.453 8.539 1 65.44 65 LEU B C 1
ATOM 2022 O O . LEU B 1 65 ? 4.344 -2.434 8.578 1 65.44 65 LEU B O 1
ATOM 2026 N N . ASN B 1 66 ? 5.211 -0.463 7.668 1 61.66 66 ASN B N 1
ATOM 2027 C CA . ASN B 1 66 ? 4.152 -0.628 6.676 1 61.66 66 ASN B CA 1
ATOM 2028 C C . ASN B 1 66 ? 4.727 -0.827 5.273 1 61.66 66 ASN B C 1
ATOM 2030 O O . ASN B 1 66 ? 5.715 -0.189 4.906 1 61.66 66 ASN B O 1
ATOM 2034 N N . LYS B 1 67 ? 4.035 -1.66 4.531 1 64.88 67 LYS B N 1
ATOM 2035 C CA . LYS B 1 67 ? 4.52 -2.312 3.318 1 64.88 67 LYS B CA 1
ATOM 2036 C C . LYS B 1 67 ? 3.717 -1.868 2.1 1 64.88 67 LYS B C 1
ATOM 2038 O O . LYS B 1 67 ? 2.486 -1.921 2.107 1 64.88 67 LYS B O 1
ATOM 2043 N N . GLY B 1 68 ? 4.27 -1.194 1.226 1 78 68 GLY B N 1
ATOM 2044 C CA . GLY B 1 68 ? 3.74 -0.934 -0.103 1 78 68 GLY B CA 1
ATOM 2045 C C . GLY B 1 68 ? 3.729 0.54 -0.463 1 78 68 GLY B C 1
ATOM 2046 O O . GLY B 1 68 ? 4.703 1.059 -1.013 1 78 68 GLY B O 1
ATOM 2047 N N . MET B 1 69 ? 2.574 1.194 0.097 1 89.44 69 MET B N 1
ATOM 2048 C CA . MET B 1 69 ? 2.4 2.576 -0.342 1 89.44 69 MET B CA 1
ATOM 2049 C C . MET B 1 69 ? 2.395 3.529 0.849 1 89.44 69 MET B C 1
ATOM 2051 O O . MET B 1 69 ? 2.059 4.707 0.706 1 89.44 69 MET B O 1
ATOM 2055 N N . ASP B 1 70 ? 2.818 3.012 1.953 1 90.81 70 ASP B N 1
ATOM 2056 C CA . ASP B 1 70 ? 2.824 3.789 3.188 1 90.81 70 ASP B CA 1
ATOM 2057 C C . ASP B 1 70 ? 4.008 4.754 3.221 1 90.81 70 ASP B C 1
ATOM 2059 O O . ASP B 1 70 ? 5 4.555 2.52 1 90.81 70 ASP B O 1
ATOM 2063 N N . PHE B 1 71 ? 3.789 5.777 4.047 1 95.38 71 PHE B N 1
ATOM 2064 C CA . PHE B 1 71 ? 4.863 6.738 4.266 1 95.38 71 PHE B CA 1
ATOM 2065 C C . PHE B 1 71 ? 4.734 7.395 5.637 1 95.38 71 PHE B C 1
ATOM 2067 O O . PHE B 1 71 ? 3.711 7.242 6.309 1 95.38 71 PHE B O 1
ATOM 2074 N N . THR B 1 72 ? 5.805 8.031 6.082 1 96.38 72 THR B N 1
ATOM 2075 C CA . THR B 1 72 ? 5.797 8.812 7.312 1 96.38 72 THR B CA 1
ATOM 2076 C C . THR B 1 72 ? 5.941 10.305 7.008 1 96.38 72 THR B C 1
ATOM 2078 O O . THR B 1 72 ? 6.551 10.68 6.004 1 96.38 72 THR B O 1
ATOM 2081 N N . VAL B 1 73 ? 5.391 11.109 7.855 1 98.06 73 VAL B N 1
ATOM 2082 C CA . VAL B 1 73 ? 5.453 12.562 7.727 1 98.06 73 VAL B CA 1
ATOM 2083 C C . VAL B 1 73 ? 6.512 13.117 8.68 1 98.06 73 VAL B C 1
ATOM 2085 O O . VAL B 1 73 ? 6.543 12.766 9.859 1 98.06 73 VAL B O 1
ATOM 2088 N N . HIS B 1 74 ? 7.355 13.992 8.164 1 98.56 74 HIS B N 1
ATOM 2089 C CA . HIS B 1 74 ? 8.469 14.547 8.93 1 98.56 74 HIS B CA 1
ATOM 2090 C C . HIS B 1 74 ? 8.508 16.062 8.812 1 98.56 74 HIS B C 1
ATOM 2092 O O . HIS B 1 74 ? 8.391 16.609 7.715 1 98.56 74 HIS B O 1
ATOM 2098 N N . LEU B 1 75 ? 8.625 16.75 9.906 1 98.69 75 LEU B N 1
ATOM 2099 C CA . LEU B 1 75 ? 8.867 18.188 9.945 1 98.69 75 LEU B CA 1
ATOM 2100 C C . LEU B 1 75 ? 10.32 18.469 10.312 1 98.69 75 LEU B C 1
ATOM 2102 O O . LEU B 1 75 ? 10.688 18.406 11.492 1 98.69 75 LEU B O 1
ATOM 2106 N N . GLU B 1 76 ? 11.039 18.875 9.305 1 97.44 76 GLU B N 1
ATOM 2107 C CA . GLU B 1 76 ? 12.484 19 9.484 1 97.44 76 GLU B CA 1
ATOM 2108 C C . GLU B 1 76 ? 12.82 20.031 10.562 1 97.44 76 GLU B C 1
ATOM 2110 O O . GLU B 1 76 ? 12.32 21.156 10.523 1 97.44 76 GLU B O 1
ATOM 2115 N N . GLY B 1 77 ? 13.656 19.594 11.484 1 94.31 77 GLY B N 1
ATOM 2116 C CA . GLY B 1 77 ? 14.172 20.516 12.5 1 94.31 77 GLY B CA 1
ATOM 2117 C C . GLY B 1 77 ? 13.281 20.594 13.727 1 94.31 77 GLY B C 1
ATOM 2118 O O . GLY B 1 77 ? 13.633 21.25 14.711 1 94.31 77 GLY B O 1
ATOM 2119 N N . ILE B 1 78 ? 12.141 19.984 13.688 1 96.75 78 ILE B N 1
ATOM 2120 C CA . ILE B 1 78 ? 11.234 20 14.828 1 96.75 78 ILE B CA 1
ATOM 2121 C C . ILE B 1 78 ? 11.359 18.703 15.617 1 96.75 78 ILE B C 1
ATOM 2123 O O . ILE B 1 78 ? 11.242 17.609 15.047 1 96.75 78 ILE B O 1
ATOM 2127 N N . GLU B 1 79 ? 11.516 18.859 16.891 1 95.5 79 GLU B N 1
ATOM 2128 C CA . GLU B 1 79 ? 11.656 17.688 17.766 1 95.5 79 GLU B CA 1
ATOM 2129 C C . GLU B 1 79 ? 10.344 17.391 18.484 1 95.5 79 GLU B C 1
ATOM 2131 O O . GLU B 1 79 ? 9.836 18.219 19.25 1 95.5 79 GLU B O 1
ATOM 2136 N N . PHE B 1 80 ? 9.836 16.141 18.344 1 95.5 80 PHE B N 1
ATOM 2137 C CA . PHE B 1 80 ? 8.555 15.781 18.938 1 95.5 80 PHE B CA 1
ATOM 2138 C C . PHE B 1 80 ? 8.758 14.938 20.188 1 95.5 80 PHE B C 1
ATOM 2140 O O . PHE B 1 80 ? 7.789 14.586 20.859 1 95.5 80 PHE B O 1
ATOM 2147 N N . ARG B 1 81 ? 9.961 14.516 20.516 1 88.06 81 ARG B N 1
ATOM 2148 C CA . ARG B 1 81 ? 10.242 13.742 21.734 1 88.06 81 ARG B CA 1
ATOM 2149 C C . ARG B 1 81 ? 11.211 14.492 22.641 1 88.06 81 ARG B C 1
ATOM 2151 O O . ARG B 1 81 ? 12.141 15.148 22.172 1 88.06 81 ARG B O 1
ATOM 2158 N N . SER B 1 82 ? 10.883 14.484 23.844 1 82.44 82 SER B N 1
ATOM 2159 C CA . SER B 1 82 ? 11.711 15.188 24.812 1 82.44 82 SER B CA 1
ATOM 2160 C C . SER B 1 82 ? 12.922 14.352 25.219 1 82.44 82 SER B C 1
ATOM 2162 O O . SER B 1 82 ? 13.938 14.891 25.672 1 82.44 82 SER B O 1
ATOM 2164 N N . LYS B 1 83 ? 12.758 13.102 25.156 1 87.25 83 LYS B N 1
ATOM 2165 C CA . LYS B 1 83 ? 13.836 12.188 25.547 1 87.25 83 LYS B CA 1
ATOM 2166 C C . LYS B 1 83 ? 14.172 11.219 24.422 1 87.25 83 LYS B C 1
ATOM 2168 O O . LYS B 1 83 ? 13.312 10.875 23.609 1 87.25 83 LYS B O 1
ATOM 2173 N N . GLY B 1 84 ? 15.438 10.859 24.391 1 86.56 84 GLY B N 1
ATOM 2174 C CA . GLY B 1 84 ? 15.875 9.906 23.391 1 86.56 84 GLY B CA 1
ATOM 2175 C C . GLY B 1 84 ? 16.422 10.562 22.125 1 86.56 84 GLY B C 1
ATOM 2176 O O . GLY B 1 84 ? 16.688 11.766 22.125 1 86.56 84 GLY B O 1
ATOM 2177 N N . PRO B 1 85 ? 16.578 9.727 21.094 1 89.94 85 PRO B N 1
ATOM 2178 C CA . PRO B 1 85 ? 17.109 10.258 19.828 1 89.94 85 PRO B CA 1
ATOM 2179 C C . PRO B 1 85 ? 16.172 11.266 19.172 1 89.94 85 PRO B C 1
ATOM 2181 O O . PRO B 1 85 ? 14.953 11.172 19.328 1 89.94 85 PRO B O 1
ATOM 2184 N N . PHE B 1 86 ? 16.719 12.219 18.484 1 92.12 86 PHE B N 1
ATOM 2185 C CA . PHE B 1 86 ? 15.977 13.227 17.75 1 92.12 86 PHE B CA 1
ATOM 2186 C C . PHE B 1 86 ? 14.961 12.57 16.828 1 92.12 86 PHE B C 1
ATOM 2188 O O . PHE B 1 86 ? 15.289 11.648 16.078 1 92.12 86 PHE B O 1
ATOM 2195 N N . LYS B 1 87 ? 13.672 13.047 16.938 1 94.62 87 LYS B N 1
ATOM 2196 C CA . LYS B 1 87 ? 12.586 12.531 16.109 1 94.62 87 LYS B CA 1
ATOM 2197 C C . LYS B 1 87 ? 11.742 13.672 15.539 1 94.62 87 LYS B C 1
ATOM 2199 O O . LYS B 1 87 ? 11.078 14.391 16.297 1 94.62 87 LYS B O 1
ATOM 2204 N N . ASP B 1 88 ? 11.789 13.758 14.25 1 97.12 88 ASP B N 1
ATOM 2205 C CA . ASP B 1 88 ? 11.055 14.852 13.609 1 97.12 88 ASP B CA 1
ATOM 2206 C C . ASP B 1 88 ? 9.734 14.352 13.023 1 97.12 88 ASP B C 1
ATOM 2208 O O . ASP B 1 88 ? 9.102 15.055 12.234 1 97.12 88 ASP B O 1
ATOM 2212 N N . ARG B 1 89 ? 9.352 13.117 13.328 1 96.81 89 ARG B N 1
ATOM 2213 C CA . ARG B 1 89 ? 8.094 12.508 12.922 1 96.81 89 ARG B CA 1
ATOM 2214 C C . ARG B 1 89 ? 7.066 12.578 14.047 1 96.81 89 ARG B C 1
ATOM 2216 O O . ARG B 1 89 ? 7.238 11.945 15.094 1 96.81 89 ARG B O 1
ATOM 2223 N N . PRO B 1 90 ? 6.008 13.258 13.805 1 96.31 90 PRO B N 1
ATOM 2224 C CA . PRO B 1 90 ? 5.004 13.312 14.875 1 96.31 90 PRO B CA 1
ATOM 2225 C C . PRO B 1 90 ? 4.145 12.047 14.945 1 96.31 90 PRO B C 1
ATOM 2227 O O . PRO B 1 90 ? 3.787 11.484 13.906 1 96.31 90 PRO B O 1
ATOM 2230 N N . LYS B 1 91 ? 3.926 11.695 16.172 1 93.88 91 LYS B N 1
ATOM 2231 C CA . LYS B 1 91 ? 2.787 10.812 16.406 1 93.88 91 LYS B CA 1
ATOM 2232 C C . LYS B 1 91 ? 1.477 11.594 16.422 1 93.88 91 LYS B C 1
ATOM 2234 O O . LYS B 1 91 ? 1.479 12.812 16.578 1 93.88 91 LYS B O 1
ATOM 2239 N N . HIS B 1 92 ? 0.367 10.898 16.234 1 95.19 92 HIS B N 1
ATOM 2240 C CA . HIS B 1 92 ? -0.932 11.562 16.312 1 95.19 92 HIS B CA 1
ATOM 2241 C C . HIS B 1 92 ? -1.1 12.297 17.641 1 95.19 92 HIS B C 1
ATOM 2243 O O . HIS B 1 92 ? -1.646 13.406 17.672 1 95.19 92 HIS B O 1
ATOM 2249 N N . GLU B 1 93 ? -0.575 11.719 18.656 1 95.38 93 GLU B N 1
ATOM 2250 C CA . GLU B 1 93 ? -0.708 12.297 19.984 1 95.38 93 GLU B CA 1
ATOM 2251 C C . GLU B 1 93 ? -0.003 13.648 20.078 1 95.38 93 GLU B C 1
ATOM 2253 O O . GLU B 1 93 ? -0.477 14.555 20.766 1 95.38 93 GLU B O 1
ATOM 2258 N N . GLU B 1 94 ? 1.132 13.781 19.531 1 96.12 94 GLU B N 1
ATOM 2259 C CA . GLU B 1 94 ? 1.859 15.047 19.562 1 96.12 94 GLU B CA 1
ATOM 2260 C C . GLU B 1 94 ? 1.087 16.141 18.828 1 96.12 94 GLU B C 1
ATOM 2262 O O . GLU B 1 94 ? 1.114 17.312 19.25 1 96.12 94 GLU B O 1
ATOM 2267 N N . ILE B 1 95 ? 0.389 15.789 17.75 1 97.75 95 ILE B N 1
ATOM 2268 C CA . ILE B 1 95 ? -0.443 16.734 17.016 1 97.75 95 ILE B CA 1
ATOM 2269 C C . ILE B 1 95 ? -1.641 17.141 17.859 1 97.75 95 ILE B C 1
ATOM 2271 O O . ILE B 1 95 ? -1.954 18.328 17.984 1 97.75 95 ILE B O 1
ATOM 2275 N N . ILE B 1 96 ? -2.238 16.156 18.484 1 98.12 96 ILE B N 1
ATOM 2276 C CA . ILE B 1 96 ? -3.4 16.406 19.328 1 98.12 96 ILE B CA 1
ATOM 2277 C C . ILE B 1 96 ? -3.012 17.328 20.484 1 98.12 96 ILE B C 1
ATOM 2279 O O . ILE B 1 96 ? -3.695 18.312 20.766 1 98.12 96 ILE B O 1
ATOM 2283 N N . ASN B 1 97 ? -1.936 17.016 21.094 1 97.75 97 ASN B N 1
ATOM 2284 C CA . ASN B 1 97 ? -1.477 17.812 22.219 1 97.75 97 ASN B CA 1
ATOM 2285 C C . ASN B 1 97 ? -1.173 19.25 21.797 1 97.75 97 ASN B C 1
ATOM 2287 O O . ASN B 1 97 ? -1.484 20.203 22.531 1 97.75 97 ASN B O 1
ATOM 2291 N N . ASP B 1 98 ? -0.552 19.422 20.703 1 98.31 98 ASP B N 1
ATOM 2292 C CA . ASP B 1 98 ? -0.246 20.75 20.203 1 98.31 98 ASP B CA 1
ATOM 2293 C C . ASP B 1 98 ? -1.521 21.578 20 1 98.31 98 ASP B C 1
ATOM 2295 O O . ASP B 1 98 ? -1.582 22.734 20.406 1 98.31 98 ASP B O 1
ATOM 2299 N N . LEU B 1 99 ? -2.488 20.953 19.484 1 98.69 99 LEU B N 1
ATOM 2300 C CA . LEU B 1 99 ? -3.758 21.625 19.219 1 98.69 99 LEU B CA 1
ATOM 2301 C C . LEU B 1 99 ? -4.488 21.922 20.531 1 98.69 99 LEU B C 1
ATOM 2303 O O . LEU B 1 99 ? -5.125 22.969 20.656 1 98.69 99 LEU B O 1
ATOM 2307 N N . LEU B 1 100 ? -4.398 21.047 21.469 1 98.81 100 LEU B N 1
ATOM 2308 C CA . LEU B 1 100 ? -5.012 21.281 22.766 1 98.81 100 LEU B CA 1
ATOM 2309 C C . LEU B 1 100 ? -4.402 22.5 23.438 1 98.81 100 LEU B C 1
ATOM 2311 O O . LEU B 1 100 ? -5.125 23.328 24 1 98.81 100 LEU B O 1
ATOM 2315 N N . ILE B 1 101 ? -3.129 22.609 23.375 1 98.62 101 ILE B N 1
ATOM 2316 C CA . ILE B 1 101 ? -2.42 23.75 23.953 1 98.62 101 ILE B CA 1
ATOM 2317 C C . ILE B 1 101 ? -2.869 25.047 23.266 1 98.62 101 ILE B C 1
ATOM 2319 O O . ILE B 1 101 ? -3.166 26.031 23.938 1 98.62 101 ILE B O 1
ATOM 2323 N N . LYS B 1 102 ? -2.947 25.047 21.984 1 98.62 102 LYS B N 1
ATOM 2324 C CA . LYS B 1 102 ? -3.395 26.203 21.234 1 98.62 102 LYS B CA 1
ATOM 2325 C C . LYS B 1 102 ? -4.816 26.609 21.625 1 98.62 102 LYS B C 1
ATOM 2327 O O . LYS B 1 102 ? -5.094 27.781 21.875 1 98.62 102 LYS B O 1
ATOM 2332 N N . LYS B 1 103 ? -5.621 25.625 21.656 1 98.56 103 LYS B N 1
ATOM 2333 C CA . LYS B 1 103 ? -7.02 25.859 22 1 98.56 103 LYS B CA 1
ATOM 2334 C C . LYS B 1 103 ? -7.156 26.422 23.406 1 98.56 103 LYS B C 1
ATOM 2336 O O . LYS B 1 103 ? -7.938 27.344 23.641 1 98.56 103 LYS B O 1
ATOM 2341 N N . GLN B 1 104 ? -6.457 25.891 24.328 1 98.44 104 GLN B N 1
ATOM 2342 C CA . GLN B 1 104 ? -6.512 26.312 25.719 1 98.44 104 GLN B CA 1
ATOM 2343 C C . GLN B 1 104 ? -6.086 27.766 25.875 1 98.44 104 GLN B C 1
ATOM 2345 O O . GLN B 1 104 ? -6.695 28.516 26.625 1 98.44 104 GLN B O 1
ATOM 2350 N N . HIS B 1 105 ? -5.156 28.219 25.172 1 98.38 105 HIS B N 1
ATOM 2351 C CA . HIS B 1 105 ? -4.555 29.516 25.391 1 98.38 105 HIS B CA 1
ATOM 2352 C C . HIS B 1 105 ? -5.23 30.594 24.531 1 98.38 105 HIS B C 1
ATOM 2354 O O . HIS B 1 105 ? -5.293 31.75 24.922 1 98.38 105 HIS B O 1
ATOM 2360 N N . ARG B 1 106 ? -5.645 30.141 23.328 1 98 106 ARG B N 1
ATOM 2361 C CA . ARG B 1 106 ? -6.285 31.078 22.406 1 98 106 ARG B CA 1
ATOM 2362 C C . ARG B 1 106 ? -7.582 30.5 21.844 1 98 106 ARG B C 1
ATOM 2364 O O . ARG B 1 106 ? -7.699 30.297 20.641 1 98 106 ARG B O 1
ATOM 2371 N N . PRO B 1 107 ? -8.594 30.297 22.672 1 97.31 107 PRO B N 1
ATOM 2372 C CA . PRO B 1 107 ? -9.812 29.594 22.266 1 97.31 107 PRO B CA 1
ATOM 2373 C C . PRO B 1 107 ? -10.555 30.312 21.141 1 97.31 107 PRO B C 1
ATOM 2375 O O . PRO B 1 107 ? -11.172 29.672 20.297 1 97.31 107 PRO B O 1
ATOM 2378 N N . ILE B 1 108 ? -10.516 31.625 21.094 1 97.06 108 ILE B N 1
ATOM 2379 C CA . ILE B 1 108 ? -11.234 32.375 20.078 1 97.06 108 ILE B CA 1
ATOM 2380 C C . ILE B 1 108 ? -10.547 32.219 18.719 1 97.06 108 ILE B C 1
ATOM 2382 O O . ILE B 1 108 ? -11.188 31.828 17.734 1 97.06 108 ILE B O 1
ATOM 2386 N N . GLU B 1 109 ? -9.219 32.406 18.688 1 97.44 109 GLU B N 1
ATOM 2387 C CA . GLU B 1 109 ? -8.461 32.25 17.453 1 97.44 109 GLU B CA 1
ATOM 2388 C C . GLU B 1 109 ? -8.477 30.781 17 1 97.44 109 GLU B C 1
ATOM 2390 O O . GLU B 1 109 ? -8.445 30.516 15.797 1 97.44 109 GLU B O 1
ATOM 2395 N N . TYR B 1 110 ? -8.562 29.938 17.969 1 98.38 110 TYR B N 1
ATOM 2396 C CA . TYR B 1 110 ? -8.57 28.516 17.656 1 98.38 110 TYR B CA 1
ATOM 2397 C C . TYR B 1 110 ? -9.773 28.156 16.781 1 98.38 110 TYR B C 1
ATOM 2399 O O . TYR B 1 110 ? -9.695 27.25 15.953 1 98.38 110 TYR B O 1
ATOM 2407 N N . GLU B 1 111 ? -10.867 28.906 16.938 1 98.12 111 GLU B N 1
ATOM 240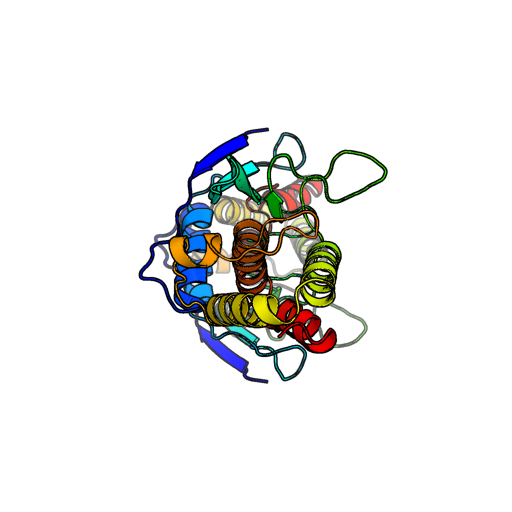8 C CA . GLU B 1 111 ? -12.047 28.625 16.125 1 98.12 111 GLU B CA 1
ATOM 2409 C C . GLU B 1 111 ? -11.734 28.797 14.641 1 98.12 111 GLU B C 1
ATOM 2411 O O . GLU B 1 111 ? -12.234 28.031 13.805 1 98.12 111 GLU B O 1
ATOM 2416 N N . ALA B 1 112 ? -10.93 29.766 14.383 1 97.75 112 ALA B N 1
ATOM 2417 C CA . ALA B 1 112 ? -10.508 29.922 12.992 1 97.75 112 ALA B CA 1
ATOM 2418 C C . ALA B 1 112 ? -9.609 28.766 12.555 1 97.75 112 ALA B C 1
ATOM 2420 O O . ALA B 1 112 ? -9.75 28.266 11.438 1 97.75 112 ALA B O 1
ATOM 2421 N N . LEU B 1 113 ? -8.68 28.359 13.406 1 98.56 113 LEU B N 1
ATOM 2422 C CA . LEU B 1 113 ? -7.805 27.234 13.102 1 98.56 113 LEU B CA 1
ATOM 2423 C C . LEU B 1 113 ? -8.617 25.969 12.867 1 98.56 113 LEU B C 1
ATOM 2425 O O . LEU B 1 113 ? -8.336 25.219 11.93 1 98.56 113 LEU B O 1
ATOM 2429 N N . LYS B 1 114 ? -9.594 25.828 13.711 1 98.44 114 LYS B N 1
ATOM 2430 C CA . LYS B 1 114 ? -10.508 24.703 13.578 1 98.44 114 LYS B CA 1
ATOM 2431 C C . LYS B 1 114 ? -11.125 24.656 12.18 1 98.44 114 LYS B C 1
ATOM 2433 O O . LYS B 1 114 ? -11.227 23.578 11.578 1 98.44 114 LYS B O 1
ATOM 2438 N N . SER B 1 115 ? -11.531 25.719 11.664 1 98.19 115 SER B N 1
ATOM 2439 C CA . SER B 1 115 ? -12.141 25.797 10.336 1 98.19 115 SER B CA 1
ATOM 2440 C C . SER B 1 115 ? -11.156 25.359 9.258 1 98.19 115 SER B C 1
ATOM 2442 O O . SER B 1 115 ? -11.539 24.672 8.297 1 98.19 115 SER B O 1
ATOM 2444 N N . TYR B 1 116 ? -9.891 25.719 9.391 1 98.5 116 TYR B N 1
ATOM 2445 C CA . TYR B 1 116 ? -8.867 25.297 8.438 1 98.5 116 TYR B CA 1
ATOM 2446 C C . TYR B 1 116 ? -8.664 23.781 8.492 1 98.5 116 TYR B C 1
ATOM 2448 O O . TYR B 1 116 ? -8.508 23.141 7.453 1 98.5 116 TYR B O 1
ATOM 2456 N N . ILE B 1 117 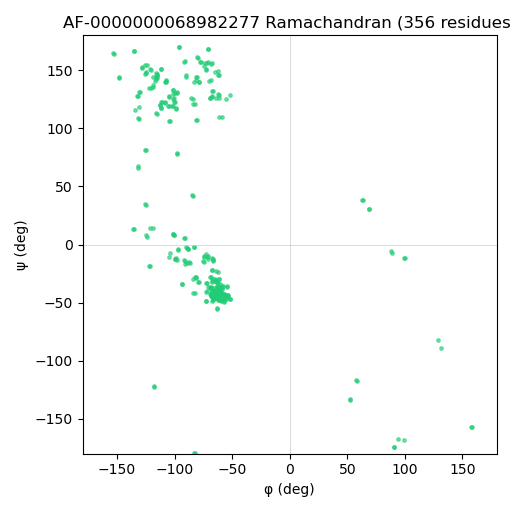? -8.664 23.234 9.695 1 98.69 117 ILE B N 1
ATOM 2457 C CA . ILE B 1 117 ? -8.492 21.781 9.859 1 98.69 117 ILE B CA 1
ATOM 2458 C C . ILE B 1 117 ? -9.648 21.047 9.188 1 98.69 117 ILE B C 1
ATOM 2460 O O . ILE B 1 117 ? -9.445 20.047 8.508 1 98.69 117 ILE B O 1
ATOM 2464 N N . LEU B 1 118 ? -10.852 21.609 9.328 1 98.62 118 LEU B N 1
ATOM 2465 C CA . LEU B 1 118 ? -12.023 21 8.703 1 98.62 118 LEU B CA 1
ATOM 2466 C C . LEU B 1 118 ? -11.945 21.078 7.188 1 98.62 118 LEU B C 1
ATOM 2468 O O . LEU B 1 118 ? -12.305 20.141 6.488 1 98.62 118 LEU B O 1
ATOM 2472 N N . ASP B 1 119 ? -11.492 22.188 6.691 1 98.25 119 ASP B N 1
ATOM 2473 C CA . ASP B 1 119 ? -11.289 22.328 5.25 1 98.25 119 ASP B CA 1
ATOM 2474 C C . ASP B 1 119 ? -10.281 21.312 4.727 1 98.25 119 ASP B C 1
ATOM 2476 O O . ASP B 1 119 ? -10.492 20.719 3.672 1 98.25 119 ASP B O 1
ATOM 2480 N N . ILE B 1 120 ? -9.219 21.094 5.43 1 98.31 120 ILE B N 1
ATOM 2481 C CA . ILE B 1 120 ? -8.18 20.141 5.059 1 98.31 120 ILE B CA 1
ATOM 2482 C C . ILE B 1 120 ? -8.758 18.719 5.043 1 98.31 120 ILE B C 1
ATOM 2484 O O . ILE B 1 120 ? -8.523 17.953 4.109 1 98.31 120 ILE B O 1
ATOM 2488 N N . TYR B 1 121 ? -9.539 18.438 6.109 1 98.62 121 TYR B N 1
ATOM 2489 C CA . TYR B 1 121 ? -10.195 17.141 6.164 1 98.62 121 TYR B CA 1
ATOM 2490 C C . TYR B 1 121 ? -11.078 16.922 4.945 1 98.62 121 TYR B C 1
ATOM 2492 O O . TYR B 1 121 ? -11.141 15.812 4.402 1 98.62 121 TYR B O 1
ATOM 2500 N N . ASN B 1 122 ? -11.688 17.922 4.469 1 98.19 122 ASN B N 1
ATOM 2501 C CA . ASN B 1 122 ? -12.625 17.828 3.354 1 98.19 122 ASN B CA 1
AT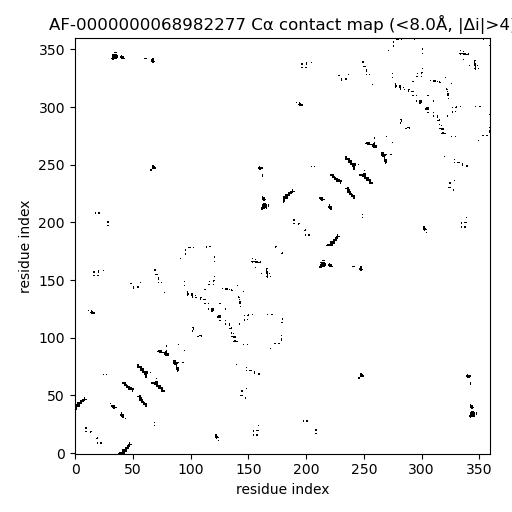OM 2502 C C . ASN B 1 122 ? -11.922 18.047 2.016 1 98.19 122 ASN B C 1
ATOM 2504 O O . ASN B 1 122 ? -12.578 18.234 0.99 1 98.19 122 ASN B O 1
ATOM 2508 N N . CYS B 1 123 ? -10.648 18.172 2.035 1 98.06 123 CYS B N 1
ATOM 2509 C CA . CYS B 1 123 ? -9.812 18.297 0.847 1 98.06 123 CYS B CA 1
ATOM 2510 C C . CYS B 1 123 ? -10.047 19.641 0.155 1 98.06 123 CYS B C 1
ATOM 2512 O O . CYS B 1 123 ? -10.008 19.719 -1.074 1 98.06 123 CYS B O 1
ATOM 2514 N N . GLN B 1 124 ? -10.367 20.578 0.941 1 96.94 124 GLN B N 1
ATOM 2515 C CA . GLN B 1 124 ? -10.5 21.938 0.401 1 96.94 124 GLN B CA 1
ATOM 2516 C C . GLN B 1 124 ? -9.172 22.688 0.463 1 96.94 124 GLN B C 1
ATOM 2518 O O . GLN B 1 124 ? -8.391 22.5 1.401 1 96.94 124 GLN B O 1
ATOM 2523 N N . ASN B 1 125 ? -8.992 23.469 -0.533 1 93.75 125 ASN B N 1
ATOM 2524 C CA . ASN B 1 125 ? -7.809 24.312 -0.522 1 93.75 125 ASN B CA 1
ATOM 2525 C C . ASN B 1 125 ? -7.895 25.391 0.56 1 93.75 125 ASN B C 1
ATOM 2527 O O . ASN B 1 125 ? -8.961 25.969 0.783 1 93.75 125 ASN B O 1
ATOM 2531 N N . ILE B 1 126 ? -6.801 25.609 1.136 1 94.88 126 ILE B N 1
ATOM 2532 C CA . ILE B 1 126 ? -6.781 26.656 2.148 1 94.88 126 ILE B CA 1
ATOM 2533 C C . ILE B 1 126 ? -5.867 27.797 1.697 1 94.88 126 ILE B C 1
ATOM 2535 O O . ILE B 1 126 ? -4.883 27.562 0.99 1 94.88 126 ILE B O 1
ATOM 2539 N N . ASP B 1 127 ? -6.238 28.984 2.066 1 95.94 127 ASP B N 1
ATOM 2540 C CA . ASP B 1 127 ? -5.387 30.141 1.83 1 95.94 127 ASP B CA 1
ATOM 2541 C C . ASP B 1 127 ? -4.301 30.266 2.896 1 95.94 127 ASP B C 1
ATOM 2543 O O . ASP B 1 127 ? -4.559 30.719 4.008 1 95.94 127 ASP B O 1
ATOM 2547 N N . LEU B 1 128 ? -3.115 29.969 2.484 1 96.12 128 LEU B N 1
ATOM 2548 C CA . LEU B 1 128 ? -2.008 29.938 3.434 1 96.12 128 LEU B CA 1
ATOM 2549 C C . LEU B 1 128 ? -1.69 31.328 3.953 1 96.12 128 LEU B C 1
ATOM 2551 O O . LEU B 1 128 ? -1.245 31.484 5.09 1 96.12 128 LEU B O 1
ATOM 2555 N N . ASN B 1 129 ? -1.901 32.312 3.127 1 96.81 129 ASN B N 1
ATOM 2556 C CA . ASN B 1 129 ? -1.649 33.656 3.574 1 96.81 129 ASN B CA 1
ATOM 2557 C C . ASN B 1 129 ? -2.564 34.062 4.734 1 96.81 129 ASN B C 1
ATOM 2559 O O . ASN B 1 129 ? -2.133 34.719 5.668 1 96.81 129 ASN B O 1
ATOM 2563 N N . LEU B 1 130 ? -3.785 33.656 4.672 1 97.06 130 LEU B N 1
ATOM 2564 C CA . LEU B 1 130 ? -4.734 33.938 5.746 1 97.06 130 LEU B CA 1
ATOM 2565 C C . LEU B 1 130 ? -4.43 33.094 6.977 1 97.06 130 LEU B C 1
ATOM 2567 O O . LEU B 1 130 ? -4.48 33.594 8.102 1 97.06 130 LEU B O 1
ATOM 2571 N N . LEU B 1 131 ? -4.094 31.875 6.75 1 97.56 131 LEU B N 1
ATOM 2572 C CA . LEU B 1 131 ? -3.744 30.969 7.844 1 97.56 131 LEU B CA 1
ATOM 2573 C C . LEU B 1 131 ? -2.561 31.516 8.641 1 97.56 131 LEU B C 1
ATOM 2575 O O . LEU B 1 131 ? -2.547 31.438 9.867 1 97.56 131 LEU B O 1
ATOM 2579 N N . ARG B 1 132 ? -1.652 32.094 7.938 1 96.94 132 ARG B N 1
ATOM 2580 C CA . ARG B 1 132 ? -0.415 32.562 8.539 1 96.94 132 ARG B CA 1
ATOM 2581 C C . ARG B 1 132 ? -0.672 33.812 9.406 1 96.94 132 ARG B C 1
ATOM 2583 O O . ARG B 1 132 ? 0.172 34.188 10.227 1 96.94 132 ARG B O 1
ATOM 2590 N N . LYS B 1 133 ? -1.766 34.344 9.32 1 95.81 133 LYS B N 1
ATOM 2591 C CA . LYS B 1 133 ? -2.109 35.562 10.086 1 95.81 133 LYS B CA 1
ATOM 2592 C C . LYS B 1 133 ? -2.666 35.188 11.461 1 95.81 133 LYS B C 1
ATOM 2594 O O . LYS B 1 133 ? -2.777 36.031 12.344 1 95.81 133 LYS B O 1
ATOM 2599 N N . LEU B 1 134 ? -3.027 33.906 11.586 1 95.94 134 LEU B N 1
ATOM 2600 C CA . LEU B 1 134 ? -3.529 33.5 12.891 1 95.94 134 LEU B CA 1
ATOM 2601 C C . LEU B 1 134 ? -2.451 33.625 13.953 1 95.94 134 LEU B C 1
ATOM 2603 O O . LEU B 1 134 ? -1.346 33.125 13.797 1 95.94 134 LEU B O 1
ATOM 2607 N N . ASP B 1 135 ? -2.729 34.312 14.977 1 91.94 135 ASP B N 1
ATOM 2608 C CA . ASP B 1 135 ? -1.773 34.562 16.047 1 91.94 135 ASP B CA 1
ATOM 2609 C C . ASP B 1 135 ? -1.987 33.594 17.219 1 91.94 135 ASP B C 1
ATOM 2611 O O . ASP B 1 135 ? -2.58 33.969 18.234 1 91.94 135 ASP B O 1
ATOM 2615 N N . ILE B 1 136 ? -1.527 32.375 17.125 1 97.38 136 ILE B N 1
ATOM 2616 C CA . ILE B 1 136 ? -1.549 31.391 18.203 1 97.38 136 ILE B CA 1
ATOM 2617 C C . ILE B 1 136 ? -0.137 30.875 18.438 1 97.38 136 ILE B C 1
ATOM 2619 O O . ILE B 1 136 ? 0.208 29.766 18 1 97.38 136 ILE B O 1
ATOM 2623 N N . PRO B 1 137 ? 0.63 31.609 19.156 1 96 137 PRO B N 1
ATOM 2624 C CA . PRO B 1 137 ? 2.035 31.25 19.344 1 96 137 PRO B CA 1
ATOM 2625 C C . PRO B 1 137 ? 2.236 30.234 20.484 1 96 137 PRO B C 1
ATOM 2627 O O . PRO B 1 137 ? 3.084 30.453 21.359 1 96 137 PRO B O 1
ATOM 2630 N N . PHE B 1 138 ? 1.445 29.266 20.609 1 97.38 138 PHE B N 1
ATOM 2631 C CA . PHE B 1 138 ? 1.521 28.234 21.641 1 97.38 138 PHE B CA 1
ATOM 2632 C C . PHE B 1 138 ? 1.652 26.844 21.016 1 97.38 138 PHE B C 1
ATOM 2634 O O . PHE B 1 138 ? 1.154 26.609 19.906 1 97.38 138 PHE B O 1
ATOM 2641 N N . GLY B 1 139 ? 2.301 25.938 21.719 1 96.06 139 GLY B N 1
ATOM 2642 C CA . GLY B 1 139 ? 2.627 24.641 21.172 1 96.06 139 GLY B CA 1
ATOM 2643 C C . GLY B 1 139 ? 3.977 24.594 20.484 1 96.06 139 GLY B C 1
ATOM 2644 O O . GLY B 1 139 ? 4.711 25.594 20.484 1 96.06 139 GLY B O 1
ATOM 2645 N N . ILE B 1 140 ? 4.32 23.547 19.875 1 95.88 140 ILE B N 1
ATOM 2646 C CA . ILE B 1 140 ? 5.648 23.438 19.281 1 95.88 140 ILE B CA 1
ATOM 2647 C C . ILE B 1 140 ? 5.574 23.75 17.781 1 95.88 140 ILE B C 1
ATOM 2649 O O . ILE B 1 140 ? 6.602 24 17.156 1 95.88 140 ILE B O 1
ATOM 2653 N N . LEU B 1 141 ? 4.352 23.812 17.266 1 98.12 141 LEU B N 1
ATOM 2654 C CA . LEU B 1 141 ? 4.16 24.078 15.836 1 98.12 141 LEU B CA 1
ATOM 2655 C C . LEU B 1 141 ? 3.424 25.391 15.617 1 98.12 141 LEU B C 1
ATOM 2657 O O . LEU B 1 141 ? 2.584 25.781 16.438 1 98.12 141 LEU B O 1
ATOM 2661 N N . THR B 1 142 ? 3.77 26.031 14.523 1 97.94 142 THR B N 1
ATOM 2662 C CA . THR B 1 142 ? 2.926 27.141 14.094 1 97.94 142 THR B CA 1
ATOM 2663 C C . THR B 1 142 ? 1.59 26.625 13.562 1 97.94 142 THR B C 1
ATOM 2665 O O . THR B 1 142 ? 1.436 25.438 13.305 1 97.94 142 THR B O 1
ATOM 2668 N N . CYS B 1 143 ? 0.631 27.5 13.352 1 98.5 143 CYS B N 1
ATOM 2669 C CA . CYS B 1 143 ? -0.658 27.125 12.789 1 98.5 143 CYS B CA 1
ATOM 2670 C C . CYS B 1 143 ? -0.489 26.531 11.391 1 98.5 143 CYS B C 1
ATOM 2672 O O . CYS B 1 143 ? -1.151 25.562 11.039 1 98.5 143 CYS B O 1
ATOM 2674 N N . GLU B 1 144 ? 0.406 27.141 10.594 1 98.44 144 GLU B N 1
ATOM 2675 C CA . GLU B 1 144 ? 0.686 26.609 9.258 1 98.44 144 GLU B CA 1
ATOM 2676 C C . GLU B 1 144 ? 1.249 25.203 9.328 1 98.44 144 GLU B C 1
ATOM 2678 O O . GLU B 1 144 ? 0.784 24.312 8.609 1 98.44 144 GLU B O 1
ATOM 2683 N N . GLU B 1 145 ? 2.211 25.016 10.18 1 98.5 145 GLU B N 1
ATOM 2684 C CA . GLU B 1 145 ? 2.896 23.734 10.281 1 98.5 145 GLU B CA 1
ATOM 2685 C C . GLU B 1 145 ? 1.933 22.625 10.711 1 98.5 145 GLU B C 1
ATOM 2687 O O . GLU B 1 145 ? 1.931 21.547 10.133 1 98.5 145 GLU B O 1
ATOM 2692 N N . VAL B 1 146 ? 1.118 22.891 11.703 1 98.56 146 VAL B N 1
ATOM 2693 C CA . VAL B 1 146 ? 0.228 21.844 12.211 1 98.56 146 VAL B CA 1
ATOM 2694 C C . VAL B 1 146 ? -0.837 21.516 11.164 1 98.56 146 VAL B C 1
ATOM 2696 O O . VAL B 1 146 ? -1.194 20.359 10.977 1 98.56 146 VAL B O 1
ATOM 2699 N N . CYS B 1 147 ? -1.328 22.5 10.438 1 98.56 147 CYS B N 1
ATOM 2700 C CA . CYS B 1 147 ? -2.322 22.281 9.391 1 98.56 147 CYS B CA 1
ATOM 2701 C C . CYS B 1 147 ? -1.743 21.453 8.25 1 98.56 147 CYS B C 1
ATOM 2703 O O . CYS B 1 147 ? -2.367 20.5 7.793 1 98.56 147 CYS B O 1
ATOM 2705 N N . LEU B 1 148 ? -0.556 21.812 7.848 1 98.38 148 LEU B N 1
ATOM 2706 C CA . LEU B 1 148 ? 0.053 21.125 6.719 1 98.38 148 LEU B CA 1
ATOM 2707 C C . LEU B 1 148 ? 0.488 19.719 7.121 1 98.38 148 LEU B C 1
ATOM 2709 O O . LEU B 1 148 ? 0.435 18.781 6.312 1 98.38 148 LEU B O 1
ATOM 2713 N N . ALA B 1 149 ? 0.902 19.531 8.359 1 98.62 149 ALA B N 1
ATOM 2714 C CA . ALA B 1 149 ? 1.174 18.188 8.867 1 98.62 149 ALA B CA 1
ATOM 2715 C C . ALA B 1 149 ? -0.086 17.328 8.844 1 98.62 149 ALA B C 1
ATOM 2717 O O . ALA B 1 149 ? -0.056 16.188 8.375 1 98.62 149 ALA B O 1
ATOM 2718 N N . LEU B 1 150 ? -1.189 17.859 9.328 1 98.75 150 LEU B N 1
ATOM 2719 C CA . LEU B 1 150 ? -2.465 17.156 9.336 1 98.75 150 LEU B CA 1
ATOM 2720 C C . LEU B 1 150 ? -2.877 16.766 7.918 1 98.75 150 LEU B C 1
ATOM 2722 O O . LEU B 1 150 ? -3.363 15.648 7.699 1 98.75 150 LEU B O 1
ATOM 2726 N N . LYS B 1 151 ? -2.695 17.688 6.996 1 98.44 151 LYS B N 1
ATOM 2727 C CA . LYS B 1 151 ? -3.012 17.406 5.598 1 98.44 151 LYS B CA 1
ATOM 2728 C C . LYS B 1 151 ? -2.342 16.109 5.129 1 98.44 151 LYS B C 1
ATOM 2730 O O . LYS B 1 151 ? -3.004 15.227 4.582 1 98.44 151 LYS B O 1
ATOM 2735 N N . TRP B 1 152 ? -1.14 15.938 5.395 1 98.5 152 TRP B N 1
ATOM 2736 C CA . TRP B 1 152 ? -0.384 14.797 4.879 1 98.5 152 TRP B CA 1
ATOM 2737 C C . TRP B 1 152 ? -0.632 13.555 5.73 1 98.5 152 TRP B C 1
ATOM 2739 O O . TRP B 1 152 ? -0.543 12.43 5.23 1 98.5 152 TRP B O 1
ATOM 2749 N N . LEU B 1 153 ? -0.946 13.742 7.008 1 98.19 153 LEU B N 1
ATOM 2750 C CA . LEU B 1 153 ? -1.351 12.594 7.816 1 98.19 153 LEU B CA 1
ATOM 2751 C C . LEU B 1 153 ? -2.678 12.031 7.324 1 98.19 153 LEU B C 1
ATOM 2753 O O . LEU B 1 153 ? -2.854 10.805 7.273 1 98.19 153 LEU B O 1
ATOM 2757 N N . PHE B 1 154 ? -3.59 12.898 6.965 1 98.12 154 PHE B N 1
ATOM 2758 C CA . PHE B 1 154 ? -4.852 12.453 6.379 1 98.12 154 PHE B CA 1
ATOM 2759 C C . PHE B 1 154 ? -4.609 11.711 5.07 1 98.12 154 PHE B C 1
ATOM 2761 O O . PHE B 1 154 ? -5.211 10.664 4.828 1 98.12 154 PHE B O 1
ATOM 2768 N N . ILE B 1 155 ? -3.76 12.258 4.234 1 97.62 155 ILE B N 1
ATOM 2769 C CA . ILE B 1 155 ? -3.453 11.633 2.953 1 97.62 155 ILE B CA 1
ATOM 2770 C C . ILE B 1 155 ? -2.828 10.258 3.186 1 97.62 155 ILE B C 1
ATOM 2772 O O . ILE B 1 155 ? -3.189 9.281 2.52 1 97.62 155 ILE B O 1
ATOM 2776 N N . GLU B 1 156 ? -1.891 10.18 4.148 1 96.31 156 GLU B N 1
ATOM 2777 C CA . GLU B 1 156 ? -1.275 8.906 4.512 1 96.31 156 GLU B CA 1
ATOM 2778 C C . GLU B 1 156 ? -2.332 7.871 4.879 1 96.31 156 GLU B C 1
ATOM 2780 O O . GLU B 1 156 ? -2.289 6.734 4.402 1 96.31 156 GLU B O 1
ATOM 2785 N N . GLN B 1 157 ? -3.314 8.234 5.664 1 95.12 157 GLN B N 1
ATOM 2786 C CA . GLN B 1 157 ? -4.363 7.324 6.117 1 95.12 157 GLN B CA 1
ATOM 2787 C C . GLN B 1 157 ? -5.281 6.926 4.969 1 95.12 157 GLN B C 1
ATOM 2789 O O . GLN B 1 157 ? -5.754 5.789 4.91 1 95.12 157 GLN B O 1
ATOM 2794 N N . ASP B 1 158 ? -5.547 7.895 4.059 1 95.44 158 ASP B N 1
ATOM 2795 C CA . ASP B 1 158 ? -6.375 7.605 2.891 1 95.44 158 ASP B CA 1
ATOM 2796 C C . ASP B 1 158 ? -5.711 6.57 1.985 1 95.44 158 ASP B C 1
ATOM 2798 O O . ASP B 1 158 ? -6.391 5.859 1.245 1 95.44 158 ASP B O 1
ATOM 2802 N N . ILE B 1 159 ? -4.422 6.555 1.974 1 95.25 159 ILE B N 1
ATOM 2803 C CA . ILE B 1 159 ? -3.717 5.594 1.13 1 95.25 159 ILE B CA 1
ATOM 2804 C C . ILE B 1 159 ? -3.596 4.258 1.857 1 95.25 159 ILE B C 1
ATOM 2806 O O . ILE B 1 159 ? -3.904 3.207 1.291 1 95.25 159 ILE B O 1
ATOM 2810 N N . THR B 1 160 ? -3.289 4.281 3.133 1 92.62 160 THR B N 1
ATOM 2811 C CA . THR B 1 160 ? -2.98 3.086 3.908 1 92.62 160 THR B CA 1
ATOM 2812 C C . THR B 1 160 ? -4.258 2.355 4.305 1 92.62 160 THR B C 1
ATOM 2814 O O . THR B 1 160 ? -4.285 1.124 4.355 1 92.62 160 THR B O 1
ATOM 2817 N N . TYR B 1 161 ? -5.332 3.105 4.527 1 92.5 161 TYR B N 1
ATOM 2818 C CA . TYR B 1 161 ? -6.551 2.512 5.066 1 92.5 161 TYR B CA 1
ATOM 2819 C C . TYR B 1 161 ? -7.742 2.801 4.164 1 92.5 161 TYR B C 1
ATOM 2821 O O . TYR B 1 161 ? -8.867 2.955 4.641 1 92.5 161 TYR B O 1
ATOM 2829 N N . TRP B 1 162 ? -7.488 2.844 2.938 1 93.31 162 TRP B N 1
ATOM 2830 C CA . TRP B 1 162 ? -8.5 3.219 1.957 1 93.31 162 TRP B CA 1
ATOM 2831 C C . TRP B 1 162 ? -9.75 2.359 2.109 1 93.31 162 TRP B C 1
ATOM 2833 O O . TRP B 1 162 ? -10.867 2.879 2.145 1 93.31 162 TRP B O 1
ATOM 2843 N N . ASN B 1 163 ? -9.602 1.007 2.299 1 93.56 163 ASN B N 1
ATOM 2844 C CA . ASN B 1 163 ? -10.727 0.084 2.354 1 93.56 163 ASN B CA 1
ATOM 2845 C C . ASN B 1 163 ? -11.359 0.051 3.744 1 93.56 163 ASN B C 1
ATOM 2847 O O . ASN B 1 163 ? -12.344 -0.654 3.967 1 93.56 163 ASN B O 1
ATOM 2851 N N . TRP B 1 164 ? -10.797 0.805 4.676 1 92.62 164 TRP B N 1
ATOM 2852 C CA . TRP B 1 164 ? -11.289 0.89 6.047 1 92.62 164 TRP B CA 1
ATOM 2853 C C . TRP B 1 164 ? -11.734 2.311 6.379 1 92.62 164 TRP B C 1
ATOM 2855 O O . TRP B 1 164 ? -12.547 2.896 5.664 1 92.62 164 TRP B O 1
ATOM 2865 N N . SER B 1 165 ? -11.109 2.848 7.402 1 92.5 165 SER B N 1
ATOM 2866 C CA . SER B 1 165 ? -11.633 4.121 7.887 1 92.5 165 SER B CA 1
ATOM 2867 C C . SER B 1 165 ? -10.961 5.297 7.191 1 92.5 165 SER B C 1
ATOM 2869 O O . SER B 1 165 ? -11.461 6.426 7.242 1 92.5 165 SER B O 1
ATOM 2871 N N . GLY B 1 166 ? -9.82 5.043 6.496 1 93 166 GLY B N 1
ATOM 2872 C CA . GLY B 1 166 ? -9.094 6.148 5.898 1 93 166 GLY B CA 1
ATOM 2873 C C . GLY B 1 166 ? -8.781 7.258 6.883 1 93 166 GLY B C 1
ATOM 2874 O O . GLY B 1 166 ? -8.297 7 7.988 1 93 166 GLY B O 1
ATOM 2875 N N . ARG B 1 167 ? -9.031 8.43 6.457 1 96.81 167 ARG B N 1
ATOM 2876 C CA . ARG B 1 167 ? -8.703 9.617 7.242 1 96.81 167 ARG B CA 1
ATOM 2877 C C . ARG B 1 167 ? -9.625 9.75 8.445 1 96.81 167 ARG B C 1
ATOM 2879 O O . ARG B 1 167 ? -9.352 10.539 9.359 1 96.81 167 ARG B O 1
ATOM 2886 N N . ASN B 1 168 ? -10.648 9.008 8.57 1 95.81 168 ASN B N 1
ATOM 2887 C CA . ASN B 1 168 ? -11.602 9.141 9.664 1 95.81 168 ASN B CA 1
ATOM 2888 C C . ASN B 1 168 ? -10.984 8.758 11.008 1 95.81 168 ASN B C 1
ATOM 2890 O O . ASN B 1 168 ? -11.461 9.18 12.062 1 95.81 168 ASN B O 1
ATOM 2894 N N . MET B 1 169 ? -9.922 7.969 10.891 1 92.94 169 MET B N 1
ATOM 2895 C CA . MET B 1 169 ? -9.289 7.543 12.141 1 92.94 169 MET B CA 1
ATOM 2896 C C . MET B 1 169 ? -8.742 8.742 12.906 1 92.94 169 MET B C 1
ATOM 2898 O O . MET B 1 169 ? -9.078 8.945 14.078 1 92.94 169 MET B O 1
ATOM 2902 N N . LEU B 1 170 ? -7.926 9.516 12.289 1 96.25 170 LEU B N 1
ATOM 2903 C CA . LEU B 1 170 ? -7.371 10.711 12.922 1 96.25 170 LEU B CA 1
ATOM 2904 C C . LEU B 1 170 ? -8.461 11.742 13.195 1 96.25 170 LEU B C 1
ATOM 2906 O O . LEU B 1 170 ? -8.445 12.414 14.227 1 96.25 170 LEU B O 1
ATOM 2910 N N . TYR B 1 171 ? -9.391 11.875 12.32 1 97.88 171 TYR B N 1
ATOM 2911 C CA . TYR B 1 171 ? -10.5 12.805 12.492 1 97.88 171 TYR B CA 1
ATOM 2912 C C . TYR B 1 171 ? -11.266 12.508 13.773 1 97.88 171 TYR B C 1
ATOM 2914 O O . TYR B 1 171 ? -11.609 13.422 14.523 1 97.88 171 TYR B O 1
ATOM 2922 N N . GLN B 1 172 ? -11.531 11.281 13.969 1 96.94 172 GLN B N 1
ATOM 2923 C CA . GLN B 1 172 ? -12.266 10.883 15.164 1 96.94 172 GLN B CA 1
ATOM 2924 C C . GLN B 1 172 ? -11.492 11.234 16.438 1 96.94 172 GLN B C 1
ATOM 2926 O O . GLN B 1 172 ? -12.078 11.617 17.438 1 96.94 172 GLN B O 1
ATOM 2931 N N . ARG B 1 173 ? -10.234 11.07 16.391 1 96.88 173 ARG B N 1
ATOM 2932 C CA . ARG B 1 173 ? -9.406 11.461 17.531 1 96.88 173 ARG B CA 1
ATOM 2933 C C . ARG B 1 173 ? -9.508 12.953 17.797 1 96.88 173 ARG B C 1
ATOM 2935 O O . ARG B 1 173 ? -9.57 13.383 18.953 1 96.88 173 ARG B O 1
ATOM 2942 N N . LEU B 1 174 ? -9.484 13.766 16.766 1 98.5 174 LEU B N 1
ATOM 2943 C CA . LEU B 1 174 ? -9.664 15.211 16.906 1 98.5 174 LEU B CA 1
ATOM 2944 C C . LEU B 1 174 ? -11.023 15.531 17.5 1 98.5 174 LEU B C 1
ATOM 2946 O O . LEU B 1 174 ? -11.133 16.359 18.422 1 98.5 174 LEU B O 1
ATOM 2950 N N . GLU B 1 175 ? -12 14.828 17.031 1 98 175 GLU B N 1
ATOM 2951 C CA . GLU B 1 175 ? -13.367 15.039 17.516 1 98 175 GLU B CA 1
ATOM 2952 C C . GLU B 1 175 ? -13.508 14.641 18.984 1 98 175 GLU B C 1
ATOM 2954 O O . GLU B 1 175 ? -14.102 15.375 19.766 1 98 175 GLU B O 1
ATOM 2959 N N . ASN B 1 176 ? -12.984 13.547 19.312 1 97.69 176 ASN B N 1
ATOM 2960 C CA . ASN B 1 176 ? -13.07 13.031 20.672 1 97.69 176 ASN B CA 1
ATOM 2961 C C . ASN B 1 176 ? -12.391 13.969 21.672 1 97.69 176 ASN B C 1
ATOM 2963 O O . ASN B 1 176 ? -12.719 13.969 22.859 1 97.69 176 ASN B O 1
ATOM 2967 N N . ASN B 1 177 ? -11.477 14.75 21.203 1 97.88 177 ASN B N 1
ATOM 2968 C CA . ASN B 1 177 ? -10.781 15.711 22.062 1 97.88 177 ASN B CA 1
ATOM 2969 C C . ASN B 1 177 ? -11.352 17.125 21.906 1 97.88 177 ASN B C 1
ATOM 2971 O O . ASN B 1 177 ? -10.742 18.094 22.344 1 97.88 177 ASN B O 1
ATOM 2975 N N . ASN B 1 178 ? -12.438 17.234 21.188 1 97.56 178 ASN B N 1
ATOM 2976 C CA . ASN B 1 178 ? -13.156 18.484 20.984 1 97.56 178 ASN B CA 1
ATOM 2977 C C . ASN B 1 178 ? -12.297 19.5 20.234 1 97.56 178 ASN B C 1
ATOM 2979 O O . ASN B 1 178 ? -12.289 20.688 20.594 1 97.56 178 ASN B O 1
ATOM 2983 N N . LEU B 1 179 ? -11.555 19.016 19.297 1 98.5 179 LEU B N 1
ATOM 2984 C CA . LEU B 1 179 ? -10.664 19.891 18.547 1 98.5 179 LEU B CA 1
ATOM 2985 C C . LEU B 1 179 ? -11.281 20.281 17.203 1 98.5 179 LEU B C 1
ATOM 2987 O O . LEU B 1 179 ? -10.773 21.156 16.5 1 98.5 179 LEU B O 1
ATOM 2991 N N . ILE B 1 180 ? -12.359 19.562 16.875 1 97.38 180 ILE B N 1
ATOM 2992 C CA . ILE B 1 180 ? -13.125 19.859 15.664 1 97.38 180 ILE B CA 1
ATOM 2993 C C . ILE B 1 180 ? -14.617 19.719 15.945 1 97.38 180 ILE B C 1
ATOM 2995 O O . ILE B 1 180 ? -15.008 19.047 16.906 1 97.38 180 ILE B O 1
#